Protein AF-A0A9P4KCY0-F1 (afdb_monomer_lite)

Secondary structure (DSSP, 8-state):
----EEEEHHHHHH-TTHHHHS---S-S----EEEE-SSTTS-TTTEEEEEEEEEEEEP-EEEEEEPPTT---STTTSPPEEEEEE---SSS-BEEEEE-TTT--EEEEESEETTEEB-TT-SPPPSS-EEEEEE-TTT--EEEEEEEESSEEEEEE-TTSSEEEEEE-GGGSTT--TTS--EEEEEEEETTTEEEEEEEEEE-SSS---SEEE-TT-PEEEEETTEEEEE-TT--EEEEEE--SEEEEEEEE------HHHHTT--

InterPro domains:
  IPR011042 Six-bladed beta-propeller, TolB-like [G3DSA:2.120.10.30] (111-248)
  IPR013658 SMP-30/Gluconolactonase/LRE-like region [PF08450] (127-231)
  IPR052988 Oryzine biosynthesis lactonohydrolase [PTHR47064] (121-244)

Radius of gyration: 19.73 Å; chains: 1; bounding box: 49×48×51 Å

pLDDT: mean 72.15, std 15.96, range [34.62, 97.56]

Organism: NCBI:txid147567

Sequence (267 aa):
MSSIISVDLLVAATSPLYFSNLVATNVPNPNTISLFPYHPNFTNNILGPSSTARQLHNLANGGTNWFPPGSEQGNGKTPPRLLFYDEGDFNSYSSLLSVDPVTRESEVILSSYYGRNFSSNFRPEPTIPSLVYRFSPFTSELVVVADGFDQSNGLEFSPDLKTLYVTDTRQAQFNNYLTRPSTIYAFDVVGGKSSENRRTLAYVDTGFPDRIHTDVEGNVWAACGDGVHIWGSDGTFLVLIFSNAQLWIVEEIGAVGREICNDFELC

Structure (mmCIF, N/CA/C/O backbone):
data_AF-A0A9P4KCY0-F1
#
_entry.id   AF-A0A9P4KCY0-F1
#
loop_
_atom_site.group_PDB
_atom_site.id
_atom_site.type_symbol
_atom_site.label_atom_id
_atom_site.label_alt_id
_atom_site.label_comp_id
_atom_site.label_asym_id
_atom_site.label_entity_id
_atom_site.label_seq_id
_atom_site.pdbx_PDB_ins_code
_atom_site.Cartn_x
_atom_site.Cartn_y
_atom_site.Cartn_z
_atom_site.occupancy
_atom_site.B_iso_or_equiv
_atom_site.auth_seq_id
_atom_site.auth_comp_id
_atom_site.auth_asym_id
_atom_site.auth_atom_id
_atom_site.pdbx_PDB_model_num
ATOM 1 N N . MET A 1 1 ? 17.498 27.671 -16.492 1.00 34.62 1 MET A N 1
ATOM 2 C CA . MET A 1 1 ? 17.379 26.428 -17.279 1.00 34.62 1 MET A CA 1
ATOM 3 C C . MET A 1 1 ? 17.365 25.284 -16.288 1.00 34.62 1 MET A C 1
ATOM 5 O O . MET A 1 1 ? 18.409 24.993 -15.721 1.00 34.62 1 MET A O 1
ATOM 9 N N . SER A 1 2 ? 16.191 24.734 -15.981 1.00 36.25 2 SER A N 1
ATOM 10 C CA . SER A 1 2 ? 16.086 23.473 -15.244 1.00 36.25 2 SER A CA 1
ATOM 11 C C . SER A 1 2 ? 16.539 22.352 -16.178 1.00 36.25 2 SER A C 1
ATOM 13 O O . SER A 1 2 ? 16.066 22.249 -17.308 1.00 36.25 2 SER A O 1
ATOM 15 N N . SER A 1 3 ? 17.521 21.566 -15.749 1.00 49.25 3 SER A N 1
ATOM 16 C CA . SER A 1 3 ? 17.939 20.355 -16.452 1.00 49.25 3 SER A CA 1
ATOM 17 C C . SER A 1 3 ? 16.941 19.250 -16.122 1.00 49.25 3 SER A C 1
ATOM 19 O O . SER A 1 3 ? 16.919 18.772 -14.989 1.00 49.25 3 SER A O 1
ATOM 21 N N . ILE A 1 4 ? 16.095 18.900 -17.087 1.00 49.59 4 ILE A N 1
ATOM 22 C CA . ILE A 1 4 ? 15.107 17.823 -16.974 1.00 49.59 4 ILE A CA 1
ATOM 23 C C . ILE A 1 4 ? 15.683 16.585 -17.664 1.00 49.59 4 ILE A C 1
ATOM 25 O O . ILE A 1 4 ? 16.178 16.690 -18.788 1.00 49.59 4 ILE A O 1
ATOM 29 N N . ILE A 1 5 ? 15.624 15.428 -16.998 1.00 58.69 5 ILE A N 1
ATOM 30 C CA . ILE A 1 5 ? 15.965 14.128 -17.594 1.00 58.69 5 ILE A CA 1
ATOM 31 C C . ILE A 1 5 ? 14.666 13.359 -17.842 1.00 58.69 5 ILE A C 1
ATOM 33 O O . ILE A 1 5 ? 13.894 13.109 -16.920 1.00 58.69 5 ILE A O 1
ATOM 37 N N . SER A 1 6 ? 14.423 12.989 -19.095 1.00 60.66 6 SER A N 1
ATOM 38 C CA . SER A 1 6 ? 13.308 12.129 -19.493 1.00 60.66 6 SER A CA 1
ATOM 39 C C . SER A 1 6 ? 13.636 10.661 -19.223 1.00 60.66 6 SER A C 1
ATOM 41 O O . SER A 1 6 ? 14.663 10.171 -19.693 1.00 60.66 6 SER A O 1
ATOM 43 N N . VAL A 1 7 ? 12.759 9.963 -18.500 1.00 60.41 7 VAL A N 1
ATOM 44 C CA . VAL A 1 7 ? 12.874 8.536 -18.176 1.00 60.41 7 VAL A CA 1
ATOM 45 C C . VAL A 1 7 ? 11.719 7.781 -18.834 1.00 60.41 7 VAL A C 1
ATOM 47 O O . VAL A 1 7 ? 10.553 7.953 -18.485 1.00 60.41 7 VAL A O 1
ATOM 50 N N . ASP A 1 8 ? 12.068 6.934 -19.795 1.00 65.94 8 ASP A N 1
ATOM 51 C CA . ASP A 1 8 ? 11.186 5.967 -20.441 1.00 65.94 8 ASP A CA 1
ATOM 52 C C . ASP A 1 8 ? 11.106 4.711 -19.568 1.00 65.94 8 ASP A C 1
ATOM 54 O O . ASP A 1 8 ? 12.076 3.956 -19.445 1.00 65.94 8 ASP A O 1
ATOM 58 N N . LEU A 1 9 ? 9.952 4.506 -18.934 1.00 56.81 9 LEU A N 1
ATOM 59 C CA . LEU A 1 9 ? 9.760 3.422 -17.974 1.00 56.81 9 LEU A CA 1
ATOM 60 C C . LEU A 1 9 ? 9.751 2.040 -18.628 1.00 56.81 9 LEU A C 1
ATOM 62 O O . LEU A 1 9 ? 10.196 1.072 -18.010 1.00 56.81 9 LEU A O 1
ATOM 66 N N . LEU A 1 10 ? 9.285 1.931 -19.875 1.00 55.25 10 LEU A N 1
ATOM 67 C CA . LEU A 1 10 ? 9.269 0.661 -20.596 1.00 55.25 10 LEU A CA 1
ATOM 68 C C . LEU A 1 10 ? 10.694 0.208 -20.915 1.00 55.25 10 LEU A C 1
ATOM 70 O O . LEU A 1 10 ? 11.048 -0.956 -20.701 1.00 55.25 10 LEU A O 1
ATOM 74 N N . VAL A 1 11 ? 11.539 1.131 -21.379 1.00 62.53 11 VAL A N 1
ATOM 75 C CA . VAL A 1 11 ? 12.953 0.831 -21.633 1.00 62.53 11 VAL A CA 1
ATOM 76 C C . VAL A 1 11 ? 13.696 0.590 -20.317 1.00 62.53 11 VAL A C 1
ATOM 78 O O . VAL A 1 11 ? 14.501 -0.336 -20.250 1.00 62.53 11 VAL A O 1
ATOM 81 N N . ALA A 1 12 ? 13.399 1.344 -19.254 1.00 55.97 12 ALA A N 1
ATOM 82 C CA . ALA A 1 12 ? 14.012 1.152 -17.938 1.00 55.97 12 ALA A CA 1
ATOM 83 C C . ALA A 1 12 ? 13.830 -0.270 -17.391 1.00 55.97 12 ALA A C 1
ATOM 85 O O . ALA A 1 12 ? 14.799 -0.898 -16.967 1.00 55.97 12 ALA A O 1
ATOM 86 N N . ALA A 1 13 ? 12.610 -0.798 -17.450 1.00 46.44 13 ALA A N 1
ATOM 87 C CA . ALA A 1 13 ? 12.291 -2.125 -16.929 1.00 46.44 13 ALA A CA 1
ATOM 88 C C . ALA A 1 13 ? 12.715 -3.280 -17.858 1.00 46.44 13 ALA A C 1
ATOM 90 O O . ALA A 1 13 ? 12.781 -4.427 -17.421 1.00 46.44 13 ALA A O 1
ATOM 91 N N . THR A 1 14 ? 13.032 -3.011 -19.129 1.00 56.97 14 THR A N 1
ATOM 92 C CA . THR A 1 14 ? 13.465 -4.047 -20.091 1.00 56.97 14 THR A CA 1
ATOM 93 C C . THR A 1 14 ? 14.960 -4.006 -20.418 1.00 56.97 14 THR A C 1
ATOM 95 O O . THR A 1 14 ? 15.497 -4.974 -20.958 1.00 56.97 14 THR A O 1
ATOM 98 N N . SER A 1 15 ? 15.659 -2.922 -20.070 1.00 63.22 15 SER A N 1
ATOM 99 C CA . SER A 1 15 ? 17.091 -2.743 -20.308 1.00 63.22 15 SER A CA 1
ATOM 100 C C . SER A 1 15 ? 17.840 -2.540 -18.985 1.00 63.22 15 SER A C 1
ATOM 102 O O . SER A 1 15 ? 17.852 -1.427 -18.454 1.00 63.22 15 SER A O 1
ATOM 104 N N . PRO A 1 16 ? 18.585 -3.549 -18.491 1.00 53.84 16 PRO A N 1
ATOM 105 C CA . PRO A 1 16 ? 19.304 -3.466 -17.213 1.00 53.84 16 PRO A CA 1
ATOM 106 C C . PRO A 1 16 ? 20.410 -2.395 -17.181 1.00 53.84 16 PRO A C 1
ATOM 108 O O . PRO A 1 16 ? 20.915 -2.062 -16.114 1.00 53.84 16 PRO A O 1
ATOM 111 N N . LEU A 1 17 ? 20.785 -1.834 -18.337 1.00 64.44 17 LEU A N 1
ATOM 112 C CA . LEU A 1 17 ? 21.759 -0.743 -18.460 1.00 64.44 17 LEU A CA 1
ATOM 113 C C . LEU A 1 17 ? 21.112 0.625 -18.731 1.00 64.44 17 LEU A C 1
ATOM 115 O O . LEU A 1 17 ? 21.828 1.603 -18.945 1.00 64.44 17 LEU A O 1
ATOM 119 N N . TYR A 1 18 ? 19.780 0.726 -18.742 1.00 62.75 18 TYR A N 1
ATOM 120 C CA . TYR A 1 18 ? 19.082 1.956 -19.127 1.00 62.75 18 TYR A CA 1
ATOM 121 C C . TYR A 1 18 ? 19.516 3.159 -18.283 1.00 62.75 18 TYR A C 1
ATOM 123 O O . TYR A 1 18 ? 20.005 4.150 -18.824 1.00 62.75 18 TYR A O 1
ATOM 131 N N . PHE A 1 19 ? 19.455 3.031 -16.955 1.00 55.38 19 PHE A N 1
ATOM 132 C CA . PHE A 1 19 ? 19.860 4.101 -16.044 1.00 55.38 19 PHE A CA 1
ATOM 133 C C . PHE A 1 19 ? 21.358 4.424 -16.126 1.00 55.38 19 PHE A C 1
ATOM 135 O O . PHE A 1 19 ? 21.733 5.582 -15.982 1.00 55.38 19 PHE A O 1
ATOM 142 N N . SER A 1 20 ? 22.215 3.439 -16.427 1.00 58.00 20 SER A N 1
ATOM 143 C CA . SER A 1 20 ? 23.657 3.680 -16.618 1.00 58.00 20 SER A CA 1
ATOM 144 C C . SER A 1 20 ? 23.987 4.456 -17.896 1.00 58.00 20 SER A C 1
ATOM 146 O O . SER A 1 20 ? 25.061 5.044 -17.995 1.00 58.00 20 SER A O 1
ATOM 148 N N . ASN A 1 21 ? 23.060 4.477 -18.857 1.00 62.16 21 ASN A N 1
ATOM 149 C CA . ASN A 1 21 ? 23.193 5.199 -20.120 1.00 62.16 21 ASN A CA 1
ATOM 150 C C . ASN A 1 21 ? 22.536 6.586 -20.085 1.00 62.16 21 ASN A C 1
ATOM 152 O O . ASN A 1 21 ? 22.715 7.364 -21.025 1.00 62.16 21 ASN A O 1
ATOM 156 N N . LEU A 1 22 ? 21.789 6.917 -19.023 1.00 58.84 22 LEU A N 1
ATOM 157 C CA . LEU A 1 22 ? 21.321 8.279 -18.808 1.00 58.84 22 LEU A CA 1
ATOM 158 C C . LEU A 1 22 ? 22.544 9.152 -18.536 1.00 58.84 22 LEU A C 1
ATOM 160 O O . LEU A 1 22 ? 23.202 9.046 -17.501 1.00 58.84 22 LEU A O 1
ATOM 164 N N . VAL A 1 23 ? 22.872 10.014 -19.496 1.00 55.22 23 VAL A N 1
ATOM 165 C CA . VAL A 1 23 ? 23.938 10.993 -19.319 1.00 55.22 23 VAL A CA 1
ATOM 166 C C . VAL A 1 23 ? 23.465 11.951 -18.236 1.00 55.22 23 VAL A C 1
ATOM 168 O O . VAL A 1 23 ? 22.564 12.755 -18.476 1.00 55.22 23 VAL A O 1
ATOM 171 N N . ALA A 1 24 ? 24.062 11.864 -17.044 1.00 47.19 24 ALA A N 1
ATOM 172 C CA . ALA A 1 24 ? 23.957 12.912 -16.044 1.00 47.19 24 ALA A CA 1
ATOM 173 C C . ALA A 1 24 ? 24.444 14.196 -16.719 1.00 47.19 24 ALA A C 1
ATOM 175 O O . ALA A 1 24 ? 25.644 14.407 -16.898 1.00 47.19 24 ALA A O 1
ATOM 176 N N . THR A 1 25 ? 23.519 15.020 -17.210 1.00 47.00 25 THR A N 1
ATOM 177 C CA . THR A 1 25 ? 23.874 16.327 -17.757 1.00 47.00 25 THR A CA 1
ATOM 178 C C . THR A 1 25 ? 24.689 17.025 -16.680 1.00 47.00 25 THR A C 1
ATOM 180 O O . THR A 1 25 ? 24.234 17.029 -15.541 1.00 47.00 25 THR A O 1
ATOM 183 N N . ASN A 1 26 ? 25.879 17.537 -17.021 1.00 40.66 26 ASN A N 1
ATOM 184 C CA . ASN A 1 26 ? 26.852 18.191 -16.132 1.00 40.66 26 ASN A CA 1
ATOM 185 C C . ASN A 1 26 ? 26.234 19.323 -15.282 1.00 40.66 26 ASN A C 1
ATOM 187 O O . ASN A 1 26 ? 26.474 20.505 -15.525 1.00 40.66 26 ASN A O 1
ATOM 191 N N . VAL A 1 27 ? 25.423 18.975 -14.291 1.00 41.38 27 VAL A N 1
ATOM 192 C CA . VAL A 1 27 ? 24.705 19.888 -13.413 1.00 41.38 27 VAL A CA 1
ATOM 193 C C . VAL A 1 27 ? 24.720 19.252 -12.025 1.00 41.38 27 VAL A C 1
ATOM 195 O O . VAL A 1 27 ? 24.332 18.092 -11.897 1.00 41.38 27 VAL A O 1
ATOM 198 N N . PRO A 1 28 ? 25.144 19.972 -10.973 1.00 42.84 28 PRO A N 1
ATOM 199 C CA . PRO A 1 28 ? 25.340 19.406 -9.635 1.00 42.84 28 PRO A CA 1
ATOM 200 C C . PRO A 1 28 ? 24.078 18.885 -8.921 1.00 42.84 28 PRO A C 1
ATOM 202 O O . PRO A 1 28 ? 24.167 18.571 -7.741 1.00 42.84 28 PRO A O 1
ATOM 205 N N . ASN A 1 29 ? 22.906 18.859 -9.569 1.00 49.34 29 ASN A N 1
ATOM 206 C CA . ASN A 1 29 ? 21.659 18.346 -8.995 1.00 49.34 29 ASN A CA 1
ATOM 207 C C . ASN A 1 29 ? 20.536 18.315 -10.056 1.00 49.34 29 ASN A C 1
ATOM 209 O O . ASN A 1 29 ? 19.868 19.338 -10.258 1.00 49.34 29 ASN A O 1
ATOM 213 N N . PRO A 1 30 ? 20.295 17.202 -10.775 1.00 50.56 30 PRO A N 1
ATOM 214 C CA . PRO A 1 30 ? 19.095 17.070 -11.591 1.00 50.56 30 PRO A CA 1
ATOM 215 C C . PRO A 1 30 ? 17.902 16.785 -10.666 1.00 50.56 30 PRO A C 1
ATOM 217 O O . PRO A 1 30 ? 17.465 15.653 -10.506 1.00 50.56 30 PRO A O 1
ATOM 220 N N . ASN A 1 31 ? 17.363 17.833 -10.042 1.00 52.75 31 ASN A N 1
ATOM 221 C CA . ASN A 1 31 ? 16.213 17.739 -9.137 1.00 52.75 31 ASN A CA 1
ATOM 222 C C . ASN A 1 31 ? 14.885 17.542 -9.894 1.00 52.75 31 ASN A C 1
ATOM 224 O O . ASN A 1 31 ? 13.850 17.942 -9.371 1.00 52.75 31 ASN A O 1
ATOM 228 N N . THR A 1 32 ? 14.876 17.084 -11.151 1.00 51.56 32 THR A N 1
ATOM 229 C CA . THR A 1 32 ? 13.651 17.019 -11.969 1.00 51.56 32 THR A CA 1
ATOM 230 C C . THR A 1 32 ? 13.713 15.895 -13.014 1.00 51.56 32 THR A C 1
ATOM 232 O O . THR A 1 32 ? 14.514 15.970 -13.947 1.00 51.56 32 THR A O 1
ATOM 235 N N . ILE A 1 33 ? 12.864 14.870 -12.877 1.00 56.47 33 ILE A N 1
ATOM 236 C CA . ILE A 1 33 ? 12.727 13.731 -13.811 1.00 56.47 33 ILE A CA 1
ATOM 237 C C . ILE A 1 33 ? 11.348 13.768 -14.476 1.00 56.47 33 ILE A C 1
ATOM 239 O O . ILE A 1 33 ? 10.371 13.942 -13.764 1.00 56.47 33 ILE A O 1
ATOM 243 N N . SER A 1 34 ? 11.239 13.555 -15.790 1.00 57.69 34 SER A N 1
ATOM 244 C CA . SER A 1 34 ? 9.944 13.322 -16.458 1.00 57.69 34 SER A CA 1
ATOM 245 C C . SER A 1 34 ? 9.673 11.831 -16.639 1.00 57.69 34 SER A C 1
ATOM 247 O O . SER A 1 34 ? 10.562 11.105 -17.080 1.00 57.69 34 SER A O 1
ATOM 249 N N . LEU A 1 35 ? 8.455 11.390 -16.319 1.00 58.97 35 LEU A N 1
ATOM 250 C CA . LEU A 1 35 ? 8.052 9.979 -16.309 1.00 58.97 35 LEU A CA 1
ATOM 251 C C . LEU A 1 35 ? 7.110 9.679 -17.484 1.00 58.97 35 LEU A C 1
ATOM 253 O O . LEU A 1 35 ? 6.128 10.393 -17.673 1.00 58.97 35 LEU A O 1
ATOM 257 N N . PHE A 1 36 ? 7.385 8.617 -18.245 1.00 59.94 36 PHE A N 1
ATOM 258 C CA . PHE A 1 36 ? 6.516 8.138 -19.333 1.00 59.94 36 PHE A CA 1
ATOM 259 C C . PHE A 1 36 ? 5.842 6.814 -18.978 1.00 59.94 36 PHE A C 1
ATOM 261 O O . PHE A 1 36 ? 6.507 5.972 -18.393 1.00 59.94 36 PHE A O 1
ATOM 268 N N . PRO A 1 37 ? 4.578 6.575 -19.364 1.00 59.97 37 PRO A N 1
ATOM 269 C CA . PRO A 1 37 ? 3.845 5.369 -18.983 1.00 59.97 37 PRO A CA 1
ATOM 270 C C . PRO A 1 37 ? 4.519 4.072 -19.449 1.00 59.97 37 PRO A C 1
ATOM 272 O O . PRO A 1 37 ? 5.102 4.023 -20.531 1.00 59.97 37 PRO A O 1
ATOM 275 N N . TYR A 1 38 ? 4.395 3.002 -18.655 1.00 58.78 38 TYR A N 1
ATOM 276 C CA . TYR A 1 38 ? 4.944 1.686 -19.006 1.00 58.78 38 TYR A CA 1
ATOM 277 C C . TYR A 1 38 ? 4.054 0.938 -20.019 1.00 58.78 38 TYR A C 1
ATOM 279 O O . TYR A 1 38 ? 4.563 0.154 -20.819 1.00 58.78 38 TYR A O 1
ATOM 287 N N . HIS A 1 39 ? 2.742 1.215 -20.049 1.00 61.09 39 HIS A N 1
ATOM 288 C CA . HIS A 1 39 ? 1.799 0.586 -20.979 1.00 61.09 39 HIS A CA 1
ATOM 289 C C . HIS A 1 39 ? 0.996 1.613 -21.816 1.00 61.09 39 HIS A C 1
ATOM 291 O O . HIS A 1 39 ? 0.477 2.568 -21.245 1.00 61.09 39 HIS A O 1
ATOM 297 N N . PRO A 1 40 ? 0.790 1.422 -23.140 1.00 61.72 40 PRO A N 1
ATOM 298 C CA . PRO A 1 40 ? 0.068 2.380 -23.999 1.00 61.72 40 PRO A CA 1
ATOM 299 C C . PRO A 1 40 ? -1.413 2.589 -23.651 1.00 61.72 40 PRO A C 1
ATOM 301 O O . PRO A 1 40 ? -1.981 3.622 -23.986 1.00 61.72 40 PRO A O 1
ATOM 304 N N . ASN A 1 41 ? -2.046 1.601 -23.007 1.00 58.50 41 ASN A N 1
ATOM 305 C CA . ASN A 1 41 ? -3.427 1.727 -22.514 1.00 58.50 41 ASN A CA 1
ATOM 306 C C . ASN A 1 41 ? -3.514 2.500 -21.191 1.00 58.50 41 ASN A C 1
ATOM 308 O O . ASN A 1 41 ? -4.620 2.727 -20.705 1.00 58.50 41 ASN A O 1
ATOM 312 N N . PHE A 1 42 ? -2.379 2.869 -20.591 1.00 60.06 42 PHE A N 1
ATOM 313 C CA . PHE A 1 42 ? -2.373 3.777 -19.457 1.00 60.06 42 PHE A CA 1
ATOM 314 C C . PHE A 1 42 ? -2.886 5.134 -19.930 1.00 60.06 42 PHE A C 1
ATOM 316 O O . PHE A 1 42 ? -2.334 5.736 -20.853 1.00 60.06 42 PHE A O 1
ATOM 323 N N . THR A 1 43 ? -3.995 5.581 -19.352 1.00 57.12 43 THR A N 1
ATOM 324 C CA . THR A 1 43 ? -4.656 6.820 -19.746 1.00 57.12 43 THR A CA 1
ATOM 325 C C . THR A 1 43 ? -3.714 8.004 -19.501 1.00 57.12 43 THR A C 1
ATOM 327 O O . THR A 1 43 ? -3.065 8.101 -18.461 1.00 57.12 43 THR A O 1
ATOM 330 N N . ASN A 1 44 ? -3.680 8.970 -20.429 1.00 55.81 44 ASN A N 1
ATOM 331 C CA . ASN A 1 44 ? -2.938 10.239 -20.271 1.00 55.81 44 ASN A CA 1
ATOM 332 C C . ASN A 1 44 ? -3.418 11.089 -19.071 1.00 55.81 44 ASN A C 1
ATOM 334 O O . ASN A 1 44 ? -2.955 12.211 -18.882 1.00 55.81 44 ASN A O 1
ATOM 338 N N . ASN A 1 45 ? -4.394 10.591 -18.311 1.00 56.94 45 ASN A N 1
ATOM 339 C CA . ASN A 1 45 ? -5.002 11.276 -17.188 1.00 56.94 45 ASN A CA 1
ATOM 340 C C . ASN A 1 45 ? -4.256 11.021 -15.877 1.00 56.94 45 ASN A C 1
ATOM 342 O O . ASN A 1 45 ? -4.418 11.833 -14.980 1.00 56.94 45 ASN A O 1
ATOM 346 N N . ILE A 1 46 ? -3.462 9.948 -15.750 1.00 56.94 46 ILE A N 1
ATOM 347 C CA . ILE A 1 46 ? -2.819 9.596 -14.473 1.00 56.94 46 ILE A CA 1
ATOM 348 C C . ILE A 1 46 ? -1.424 10.206 -14.331 1.00 56.94 46 ILE A C 1
ATOM 350 O O . ILE A 1 46 ? -1.094 10.760 -13.288 1.00 56.94 46 ILE A O 1
ATOM 354 N N . LEU A 1 47 ? -0.597 10.142 -15.371 1.00 57.53 47 LEU A N 1
ATOM 355 C CA . LEU A 1 47 ? 0.625 10.939 -15.471 1.00 57.53 47 LEU A CA 1
ATOM 356 C C . LEU A 1 47 ? 0.430 11.882 -16.650 1.00 57.53 47 LEU A C 1
ATOM 358 O O . LEU A 1 47 ? 0.323 11.432 -17.794 1.00 57.53 47 LEU A O 1
ATOM 362 N N . GLY A 1 48 ? 0.313 13.180 -16.370 1.00 58.28 48 GLY A N 1
ATOM 363 C CA . GLY A 1 48 ? 0.207 14.184 -17.416 1.00 58.28 48 GLY A CA 1
ATOM 364 C C . GLY A 1 48 ? 1.429 14.150 -18.347 1.00 58.28 48 GLY A C 1
ATOM 365 O O . GLY A 1 48 ? 2.530 13.785 -17.933 1.00 58.28 48 GLY A O 1
ATOM 366 N N . PRO A 1 49 ? 1.299 14.598 -19.608 1.00 55.97 49 PRO A N 1
ATOM 367 C CA . PRO A 1 49 ? 2.418 14.645 -20.558 1.00 55.97 49 PRO A CA 1
ATOM 368 C C . PRO A 1 49 ? 3.567 15.579 -20.127 1.00 55.97 49 PRO A C 1
ATOM 370 O O . PRO A 1 49 ? 4.578 15.672 -20.819 1.00 55.97 49 PRO A O 1
ATOM 373 N N . SER A 1 50 ? 3.411 16.306 -19.018 1.00 57.66 50 SER A N 1
ATOM 374 C CA . SER A 1 50 ? 4.415 17.184 -18.412 1.00 57.66 50 SER A CA 1
ATOM 375 C C . SER A 1 50 ? 4.753 16.803 -16.963 1.00 57.66 50 SER A C 1
ATOM 377 O O . SER A 1 50 ? 5.452 17.563 -16.294 1.00 57.66 50 SER A O 1
ATOM 379 N N . SER A 1 51 ? 4.362 15.601 -16.503 1.00 58.75 51 SER A N 1
ATOM 380 C CA . SER A 1 51 ? 4.703 15.114 -15.164 1.00 58.75 51 SER A CA 1
ATOM 381 C C . SER A 1 51 ? 6.202 15.200 -14.915 1.00 58.75 51 SER A C 1
ATOM 383 O O . SER A 1 51 ? 7.025 14.731 -15.711 1.00 58.75 51 SER A O 1
ATOM 385 N N . THR A 1 52 ? 6.551 15.798 -13.780 1.00 56.84 52 THR A N 1
ATOM 386 C CA . THR A 1 52 ? 7.931 15.914 -13.320 1.00 56.84 52 THR A CA 1
ATOM 387 C C . THR A 1 52 ? 8.046 15.499 -11.863 1.00 56.84 52 THR A C 1
ATOM 389 O O . THR A 1 52 ? 7.143 15.733 -11.071 1.00 56.84 52 THR A O 1
ATOM 392 N N . ALA A 1 53 ? 9.159 14.883 -11.490 1.00 57.59 53 ALA A N 1
ATOM 393 C CA . ALA A 1 53 ? 9.466 14.476 -10.131 1.00 57.59 53 ALA A CA 1
ATOM 394 C C . ALA A 1 53 ? 10.648 15.283 -9.606 1.00 57.59 53 ALA A C 1
ATOM 396 O O . ALA A 1 53 ? 11.689 15.283 -10.258 1.00 57.59 53 ALA A O 1
ATOM 397 N N . ARG A 1 54 ? 10.539 15.911 -8.427 1.00 54.84 54 ARG A N 1
ATOM 398 C CA . ARG A 1 54 ? 11.660 16.581 -7.745 1.00 54.84 54 ARG A CA 1
ATOM 399 C C . ARG A 1 54 ? 12.030 15.984 -6.402 1.00 54.84 54 ARG A C 1
ATOM 401 O O . ARG A 1 54 ? 11.164 15.608 -5.626 1.00 54.84 54 ARG A O 1
ATOM 408 N N . GLN A 1 55 ? 13.320 15.990 -6.102 1.00 52.88 55 GLN A N 1
ATOM 409 C CA . GLN A 1 55 ? 13.848 15.369 -4.900 1.00 52.88 55 GLN A CA 1
ATOM 410 C C . GLN A 1 55 ? 13.565 16.192 -3.623 1.00 52.88 55 GLN A C 1
ATOM 412 O O . GLN A 1 55 ? 13.778 17.406 -3.571 1.00 52.88 55 GLN A O 1
ATOM 417 N N . LEU A 1 56 ? 13.161 15.492 -2.570 1.00 53.19 56 LEU A N 1
ATOM 418 C CA . LEU A 1 56 ? 13.202 15.833 -1.155 1.00 53.19 56 LEU A CA 1
ATOM 419 C C . LEU A 1 56 ? 14.082 14.778 -0.433 1.00 53.19 56 LEU A C 1
ATOM 421 O O . LEU A 1 56 ? 14.418 13.741 -0.998 1.00 53.19 56 LEU A O 1
ATOM 425 N N . HIS A 1 57 ? 14.542 15.063 0.787 1.00 50.41 57 HIS A N 1
ATOM 426 C CA . HIS A 1 57 ? 15.560 14.260 1.494 1.00 50.41 57 HIS A CA 1
ATOM 427 C C . HIS A 1 57 ? 15.215 12.751 1.634 1.00 50.41 57 HIS A C 1
ATOM 429 O O . HIS A 1 57 ? 14.073 12.343 1.437 1.00 50.41 57 HIS A O 1
ATOM 435 N N . ASN A 1 58 ? 16.229 11.925 1.938 1.00 45.50 58 ASN A N 1
ATOM 436 C CA . ASN A 1 58 ? 16.132 10.456 2.026 1.00 45.50 58 ASN A CA 1
ATOM 437 C C . ASN A 1 58 ? 15.033 9.986 2.996 1.00 45.50 58 ASN A C 1
ATOM 439 O O . ASN A 1 58 ? 14.803 10.620 4.025 1.00 45.50 58 ASN A O 1
ATOM 443 N N . LEU A 1 59 ? 14.347 8.902 2.618 1.00 50.47 59 LEU A N 1
ATOM 444 C CA . LEU A 1 59 ? 13.015 8.569 3.119 1.00 50.47 59 LEU A CA 1
ATOM 445 C C . LEU A 1 59 ? 12.922 7.822 4.453 1.00 50.47 59 LEU A C 1
ATOM 447 O O . LEU A 1 59 ? 13.806 7.096 4.894 1.00 50.47 59 LEU A O 1
ATOM 451 N N . ALA A 1 60 ? 11.699 8.014 4.935 1.00 48.38 60 ALA A N 1
ATOM 452 C CA . ALA A 1 60 ? 10.864 7.468 5.981 1.00 48.38 60 ALA A CA 1
ATOM 453 C C . ALA A 1 60 ? 9.668 6.745 5.298 1.00 48.38 60 ALA A C 1
ATOM 455 O O . ALA A 1 60 ? 9.272 7.163 4.208 1.00 48.38 60 ALA A O 1
ATOM 456 N N . ASN A 1 61 ? 9.055 5.708 5.881 1.00 56.16 61 ASN A N 1
ATOM 457 C CA . ASN A 1 61 ? 7.985 4.935 5.226 1.00 56.16 61 ASN A CA 1
ATOM 458 C C . ASN A 1 61 ? 6.581 5.553 5.410 1.00 56.16 61 ASN A C 1
ATOM 460 O O . ASN A 1 61 ? 6.047 5.630 6.516 1.00 56.16 61 ASN A O 1
ATOM 464 N N . GLY A 1 62 ? 5.938 5.913 4.291 1.00 59.47 62 GLY A N 1
ATOM 465 C CA . GLY A 1 62 ? 4.544 6.373 4.226 1.00 59.47 62 GLY A CA 1
ATOM 466 C C . GLY A 1 62 ? 4.326 7.829 4.653 1.00 59.47 62 GLY A C 1
ATOM 467 O O . GLY A 1 62 ? 4.918 8.303 5.618 1.00 59.47 62 GLY A O 1
ATOM 468 N N . GLY A 1 63 ? 3.434 8.539 3.954 1.00 64.75 63 GLY A N 1
ATOM 469 C CA . GLY A 1 63 ? 3.065 9.912 4.293 1.00 64.75 63 GLY A CA 1
ATOM 470 C C . GLY A 1 63 ? 1.662 10.307 3.834 1.00 64.75 63 GLY A C 1
ATOM 471 O O . GLY A 1 63 ? 1.083 9.670 2.959 1.00 64.75 63 GLY A O 1
ATOM 472 N N . THR A 1 64 ? 1.108 11.345 4.453 1.00 66.12 64 THR A N 1
ATOM 473 C CA . THR A 1 64 ? -0.208 11.924 4.152 1.00 66.12 64 THR A CA 1
ATOM 474 C C . THR A 1 64 ? -0.141 13.447 4.209 1.00 66.12 64 THR A C 1
ATOM 476 O O . THR A 1 64 ? 0.743 14.014 4.852 1.00 66.12 64 THR A O 1
ATOM 479 N N . ASN A 1 65 ? -1.100 14.127 3.583 1.00 72.56 65 ASN A N 1
ATOM 480 C CA . ASN A 1 65 ? -1.303 15.553 3.824 1.00 72.56 65 ASN A CA 1
ATOM 481 C C . ASN A 1 65 ? -1.725 15.782 5.282 1.00 72.56 65 ASN A C 1
ATOM 483 O O . ASN A 1 65 ? -2.521 15.022 5.838 1.00 72.56 65 ASN A O 1
ATOM 487 N N . TRP A 1 66 ? -1.195 16.836 5.894 1.00 72.88 66 TRP A N 1
ATOM 488 C CA . TRP A 1 66 ? -1.476 17.218 7.271 1.00 72.88 66 TRP A CA 1
ATOM 489 C C . TRP A 1 66 ? -1.610 18.725 7.408 1.00 72.88 66 TRP A C 1
ATOM 491 O O . TRP A 1 66 ? -0.755 19.502 6.979 1.00 72.88 66 TRP A O 1
ATOM 501 N N . PHE A 1 67 ? -2.687 19.123 8.070 1.00 79.38 67 PHE A N 1
ATOM 502 C CA . PHE A 1 67 ? -2.915 20.490 8.496 1.00 79.38 67 PHE A CA 1
ATOM 503 C C . PHE A 1 67 ? -2.603 20.574 9.992 1.00 79.38 67 PHE A C 1
ATOM 505 O O . PHE A 1 67 ? -3.257 19.880 10.777 1.00 79.38 67 PHE A O 1
ATOM 512 N N . PRO A 1 68 ? -1.619 21.393 10.412 1.00 76.75 68 PRO A N 1
ATOM 513 C CA . PRO A 1 68 ? -1.319 21.572 11.826 1.00 76.75 68 PRO A CA 1
ATOM 514 C C . PRO A 1 68 ? -2.583 21.936 12.623 1.00 76.75 68 PRO A C 1
ATOM 516 O O . PRO A 1 68 ? -3.381 22.750 12.142 1.00 76.75 68 PRO A O 1
ATOM 519 N N . PRO A 1 69 ? -2.798 21.372 13.827 1.00 77.25 69 PRO A N 1
ATOM 520 C CA . PRO A 1 69 ? -3.933 21.738 14.665 1.00 77.25 69 PRO A CA 1
ATOM 521 C C . PRO A 1 69 ? -4.025 23.257 14.862 1.00 77.25 69 PRO A C 1
ATOM 523 O O . PRO A 1 69 ? -3.040 23.905 15.206 1.00 77.25 69 PRO A O 1
ATOM 526 N N . GLY A 1 70 ? -5.212 23.824 14.633 1.00 76.56 70 GLY A N 1
ATOM 527 C CA . GLY A 1 70 ? -5.444 25.271 14.716 1.00 76.56 70 GLY A CA 1
ATOM 528 C C . GLY A 1 70 ? -5.100 26.065 13.450 1.00 76.56 70 GLY A C 1
ATOM 529 O O . GLY A 1 70 ? -5.248 27.284 13.455 1.00 76.56 70 GLY A O 1
ATOM 530 N N . SER A 1 71 ? -4.670 25.409 12.367 1.00 76.75 71 SER A N 1
ATOM 531 C CA . SER A 1 71 ? -4.495 26.066 11.067 1.00 76.75 71 SER A CA 1
ATOM 532 C C . SER A 1 71 ? -5.826 26.520 10.464 1.00 76.75 71 SER A C 1
ATOM 534 O O . SER A 1 71 ? -6.847 25.836 10.558 1.00 76.75 71 SER A O 1
ATOM 536 N N . GLU A 1 72 ? -5.813 27.683 9.807 1.00 76.00 72 GLU A N 1
ATOM 537 C CA . GLU A 1 72 ? -6.959 28.128 9.018 1.00 76.00 72 GLU A CA 1
ATOM 538 C C . GLU A 1 72 ? -7.036 27.304 7.729 1.00 76.00 72 GLU A C 1
ATOM 540 O O . GLU A 1 72 ? -6.168 27.420 6.857 1.00 76.00 72 GLU A O 1
ATOM 545 N N . GLN A 1 73 ? -8.080 26.483 7.614 1.00 61.75 73 GLN A N 1
ATOM 546 C CA . GLN A 1 73 ? -8.373 25.692 6.422 1.00 61.75 73 GLN A CA 1
ATOM 547 C C . GLN A 1 73 ? -9.215 26.499 5.417 1.00 61.75 73 GLN A C 1
ATOM 549 O O . GLN A 1 73 ? -10.031 27.343 5.795 1.00 61.75 73 GLN A O 1
ATOM 554 N N . GLY A 1 74 ? -8.994 26.262 4.122 1.00 57.75 74 GLY A N 1
ATOM 555 C CA . GLY A 1 74 ? -9.651 26.969 3.018 1.00 57.75 74 GLY A CA 1
ATOM 556 C C . GLY A 1 74 ? -8.664 27.453 1.952 1.00 57.75 74 GLY A C 1
ATOM 557 O O . GLY A 1 74 ? -7.456 27.501 2.186 1.00 57.75 74 GLY A O 1
ATOM 558 N N . ASN A 1 75 ? -9.185 27.807 0.771 1.00 53.03 75 ASN A N 1
ATOM 559 C CA . ASN A 1 75 ? -8.391 28.135 -0.421 1.00 53.03 75 ASN A CA 1
ATOM 560 C C . ASN A 1 75 ? -7.266 29.150 -0.136 1.00 53.03 75 ASN A C 1
ATOM 562 O O . ASN A 1 75 ? -7.512 30.349 -0.007 1.00 53.03 75 ASN A O 1
ATOM 566 N N . GLY A 1 76 ? -6.027 28.652 -0.079 1.00 60.22 76 GLY A N 1
ATOM 567 C CA . GLY A 1 76 ? -4.799 29.450 -0.044 1.00 60.22 76 GLY A CA 1
ATOM 568 C C . GLY A 1 76 ? -4.387 30.029 1.313 1.00 60.22 76 GLY A C 1
ATOM 569 O O . GLY A 1 76 ? -3.462 30.835 1.339 1.00 60.22 76 GLY A O 1
ATOM 570 N N . LYS A 1 77 ? -5.038 29.659 2.426 1.00 71.12 77 LYS A N 1
ATOM 571 C CA . LYS A 1 77 ? -4.717 30.224 3.752 1.00 71.12 77 LYS A CA 1
ATOM 572 C C . LYS A 1 77 ? -3.525 29.547 4.428 1.00 71.12 77 LYS A C 1
ATOM 574 O O . LYS A 1 77 ? -2.529 30.208 4.705 1.00 71.12 77 LYS A O 1
ATOM 579 N N . THR A 1 78 ? -3.615 28.237 4.649 1.00 69.25 78 THR A N 1
ATOM 580 C CA . THR A 1 78 ? -2.510 27.424 5.175 1.00 69.25 78 THR A CA 1
ATOM 581 C C . THR A 1 78 ? -2.193 26.313 4.180 1.00 69.25 78 THR A C 1
ATOM 583 O O . THR A 1 78 ? -3.054 25.461 3.952 1.00 69.25 78 THR A O 1
ATOM 586 N N . PRO A 1 79 ? -0.999 26.293 3.564 1.00 69.69 79 PRO A N 1
ATOM 587 C CA . PRO A 1 79 ? -0.586 25.164 2.740 1.00 69.69 79 PRO A CA 1
ATOM 588 C C . PRO A 1 79 ? -0.525 23.873 3.578 1.00 69.69 79 PRO A C 1
ATOM 590 O O . PRO A 1 79 ? -0.018 23.917 4.704 1.00 69.69 79 PRO A O 1
ATOM 593 N N . PRO A 1 80 ? -1.021 22.729 3.069 1.00 73.44 80 PRO A N 1
ATOM 594 C CA . PRO A 1 80 ? -0.844 21.450 3.744 1.00 73.44 80 PRO A CA 1
ATOM 595 C C . PRO A 1 80 ? 0.644 21.102 3.838 1.00 73.44 80 PRO A C 1
ATOM 597 O O . PRO A 1 80 ? 1.414 21.318 2.899 1.00 73.44 80 PRO A O 1
ATOM 600 N N . ARG A 1 81 ? 1.038 20.532 4.974 1.00 81.31 81 ARG A N 1
ATOM 601 C CA . ARG A 1 81 ? 2.350 19.907 5.161 1.00 81.31 81 ARG A CA 1
ATOM 602 C C . ARG A 1 81 ? 2.249 18.421 4.821 1.00 81.31 81 ARG A C 1
ATOM 604 O O . ARG A 1 81 ? 1.158 17.855 4.799 1.00 81.31 81 ARG A O 1
ATOM 611 N N . LEU A 1 82 ? 3.385 17.781 4.582 1.00 77.38 82 LEU A N 1
ATOM 612 C CA . LEU A 1 82 ? 3.480 16.331 4.444 1.00 77.38 82 LEU A CA 1
ATOM 613 C C . LEU A 1 82 ? 3.830 15.731 5.802 1.00 77.38 82 LEU A C 1
ATOM 615 O O . LEU A 1 82 ? 4.868 16.057 6.367 1.00 77.38 82 LEU A O 1
ATOM 619 N N . LEU A 1 83 ? 2.983 14.859 6.329 1.00 78.19 83 LEU A N 1
ATOM 620 C CA . LEU A 1 83 ? 3.239 14.115 7.556 1.00 78.19 83 LEU A CA 1
ATOM 621 C C . LEU A 1 83 ? 3.664 12.698 7.196 1.00 78.19 83 LEU A C 1
ATOM 623 O O . LEU A 1 83 ? 2.916 12.012 6.506 1.00 78.19 83 LEU A O 1
ATOM 627 N N . PHE A 1 84 ? 4.822 12.247 7.662 1.00 74.81 84 PHE A N 1
ATOM 628 C CA . PHE A 1 84 ? 5.342 10.912 7.372 1.00 74.81 84 PHE A CA 1
ATOM 629 C C . PHE A 1 84 ? 6.009 10.269 8.580 1.00 74.81 84 PHE A C 1
ATOM 631 O O . PHE A 1 84 ? 6.405 10.949 9.524 1.00 74.81 84 PHE A O 1
ATOM 638 N N . TYR A 1 85 ? 6.109 8.945 8.556 1.00 71.81 85 TYR A N 1
ATOM 639 C CA . TYR A 1 85 ? 6.718 8.171 9.630 1.00 71.81 85 TYR A CA 1
ATOM 640 C C . TYR A 1 85 ? 8.161 7.809 9.277 1.00 71.81 85 TYR A C 1
ATOM 642 O O . TYR A 1 85 ? 8.408 6.922 8.463 1.00 71.81 85 TYR A O 1
ATOM 650 N N . ASP A 1 86 ? 9.115 8.511 9.882 1.00 73.56 86 ASP A N 1
ATOM 651 C CA . ASP A 1 86 ? 10.527 8.137 9.890 1.00 73.56 86 ASP A CA 1
ATOM 652 C C . ASP A 1 86 ? 10.695 6.857 10.680 1.00 73.56 86 ASP A C 1
ATOM 654 O O . ASP A 1 86 ? 10.424 6.841 11.872 1.00 73.56 86 ASP A O 1
ATOM 658 N N . GLU A 1 87 ? 11.114 5.783 10.015 1.00 67.88 87 GLU A N 1
ATOM 659 C CA . GLU A 1 87 ? 11.314 4.479 10.643 1.00 67.88 87 GLU A CA 1
ATOM 660 C C . GLU A 1 87 ? 12.566 4.447 11.537 1.00 67.88 87 GLU A C 1
ATOM 662 O O . GLU A 1 87 ? 12.731 3.527 12.342 1.00 67.88 87 GLU A O 1
ATOM 667 N N . GLY A 1 88 ? 13.403 5.486 11.480 1.00 66.06 88 GLY A N 1
ATOM 668 C CA . GLY A 1 88 ? 14.643 5.549 12.234 1.00 66.06 88 GLY A CA 1
ATOM 669 C C . GLY A 1 88 ? 15.655 4.490 11.788 1.00 66.06 88 GLY A C 1
ATOM 670 O O . GLY A 1 88 ? 15.537 3.864 10.736 1.00 66.06 88 GLY A O 1
ATOM 671 N N . ASP A 1 89 ? 16.685 4.290 12.602 1.00 63.94 89 ASP A N 1
ATOM 672 C CA . ASP A 1 89 ? 17.729 3.289 12.410 1.00 63.94 89 ASP A CA 1
ATOM 673 C C . ASP A 1 89 ? 18.266 2.782 13.765 1.00 63.94 89 ASP A C 1
ATOM 675 O O . ASP A 1 89 ? 17.677 2.992 14.828 1.00 63.94 89 ASP A O 1
ATOM 679 N N . PHE A 1 90 ? 19.404 2.083 13.757 1.00 59.41 90 PHE A N 1
ATOM 680 C CA . PHE A 1 90 ? 20.031 1.591 14.991 1.00 59.41 90 PHE A CA 1
ATOM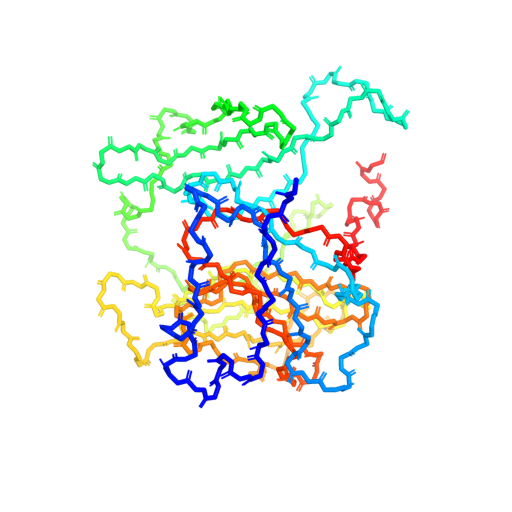 681 C C . PHE A 1 90 ? 20.539 2.700 15.931 1.00 59.41 90 PHE A C 1
ATOM 683 O O . PHE A 1 90 ? 20.831 2.417 17.094 1.00 59.41 90 PHE A O 1
ATOM 690 N N . ASN A 1 91 ? 20.660 3.938 15.450 1.00 67.94 91 ASN A N 1
ATOM 691 C CA . ASN A 1 91 ? 21.168 5.094 16.190 1.00 67.94 91 ASN A CA 1
ATOM 692 C C . ASN A 1 91 ? 20.091 6.169 16.436 1.00 67.94 91 ASN A C 1
ATOM 694 O O . ASN A 1 91 ? 20.273 7.021 17.307 1.00 67.94 91 ASN A O 1
ATOM 698 N N . SER A 1 92 ? 18.986 6.125 15.695 1.00 68.94 92 SER A N 1
ATOM 699 C CA . SER A 1 92 ? 17.947 7.151 15.625 1.00 68.94 92 SER A CA 1
ATOM 700 C C . SER A 1 92 ? 16.585 6.490 15.781 1.00 68.94 92 SER A C 1
ATOM 702 O O . SER A 1 92 ? 16.226 5.599 15.023 1.00 68.94 92 SER A O 1
ATOM 704 N N . TYR A 1 93 ? 15.803 6.901 16.776 1.00 73.25 93 TYR A N 1
ATOM 705 C CA . TYR A 1 93 ? 14.473 6.324 16.961 1.00 73.25 93 TYR A CA 1
ATOM 706 C C . TYR A 1 93 ? 13.509 6.782 15.876 1.00 73.25 93 TYR A C 1
ATOM 708 O O . TYR A 1 93 ? 13.568 7.926 15.428 1.00 73.25 93 TYR A O 1
ATOM 716 N N . SER A 1 94 ? 12.579 5.898 15.529 1.00 74.88 94 SER A N 1
ATOM 717 C CA . SER A 1 94 ? 11.523 6.237 14.588 1.00 74.88 94 SER A CA 1
ATOM 718 C C . SER A 1 94 ? 10.630 7.355 15.142 1.00 74.88 94 SER A C 1
ATOM 720 O O . SER A 1 94 ? 10.409 7.467 16.357 1.00 74.88 94 SER A O 1
ATOM 722 N N . SER A 1 95 ? 10.151 8.222 14.256 1.00 77.69 95 SER A N 1
ATOM 723 C CA . SER A 1 95 ? 9.393 9.414 14.608 1.00 77.69 95 SER A CA 1
ATOM 724 C C . SER A 1 95 ? 8.387 9.802 13.528 1.00 77.69 95 SER A C 1
ATOM 726 O O . SER A 1 95 ? 8.569 9.558 12.345 1.00 77.69 95 SER A O 1
ATOM 728 N N . LEU A 1 96 ? 7.289 10.427 13.929 1.00 81.50 96 LEU A N 1
ATOM 729 C CA . LEU A 1 96 ? 6.347 11.070 13.031 1.00 81.50 96 LEU A CA 1
ATOM 730 C C . LEU A 1 96 ? 6.851 12.487 12.746 1.00 81.50 96 LEU A C 1
ATOM 732 O O . LEU A 1 96 ? 6.960 13.295 13.671 1.00 81.50 96 LEU A O 1
ATOM 736 N N . LEU A 1 97 ? 7.150 12.780 11.486 1.00 82.94 97 LEU A N 1
ATOM 737 C CA . LEU A 1 97 ? 7.719 14.038 11.016 1.00 82.94 97 LEU A CA 1
ATOM 738 C C . LEU A 1 97 ? 6.715 14.806 10.158 1.00 82.94 97 LEU A C 1
ATOM 740 O O . LEU A 1 97 ? 5.999 14.219 9.353 1.00 82.94 97 LEU A O 1
ATOM 744 N N . SER A 1 98 ? 6.698 16.129 10.296 1.00 84.50 98 SER A N 1
ATOM 745 C CA . SER A 1 98 ? 5.955 17.047 9.436 1.00 84.50 98 SER A CA 1
ATOM 746 C C . SER A 1 98 ? 6.904 17.894 8.602 1.00 84.50 98 SER A C 1
ATOM 748 O O . SER A 1 98 ? 7.710 18.650 9.145 1.00 84.50 98 SER A O 1
ATOM 750 N N . VAL A 1 99 ? 6.776 17.829 7.282 1.00 80.62 99 VAL A N 1
ATOM 751 C CA . VAL A 1 99 ? 7.605 18.562 6.326 1.00 80.62 99 VAL A CA 1
ATOM 752 C C . VAL A 1 99 ? 6.794 19.582 5.561 1.00 80.62 99 VAL A C 1
ATOM 754 O O . VAL A 1 99 ? 5.737 19.285 5.011 1.00 80.62 99 VAL A O 1
ATOM 757 N N . ASP A 1 100 ? 7.330 20.791 5.493 1.00 78.81 100 ASP A N 1
ATOM 758 C CA . ASP A 1 100 ? 6.868 21.807 4.563 1.00 78.81 100 ASP A CA 1
ATOM 759 C C . ASP A 1 100 ? 7.463 21.517 3.171 1.00 78.81 100 ASP A C 1
ATOM 761 O O . ASP A 1 100 ? 8.682 21.609 2.990 1.00 78.81 100 ASP A O 1
ATOM 765 N N . PRO A 1 101 ? 6.647 21.147 2.168 1.00 69.19 101 PRO A N 1
ATOM 766 C CA . PRO A 1 101 ? 7.153 20.803 0.841 1.00 69.19 101 PRO A CA 1
ATOM 767 C C . PRO A 1 101 ? 7.695 22.015 0.062 1.00 69.19 101 PRO A C 1
ATOM 769 O O . PRO A 1 101 ? 8.388 21.829 -0.943 1.00 69.19 101 PRO A O 1
ATOM 772 N N . VAL A 1 102 ? 7.389 23.243 0.499 1.00 72.69 102 VAL A N 1
ATOM 773 C CA . VAL A 1 102 ? 7.844 24.495 -0.116 1.00 72.69 102 VAL A CA 1
ATOM 774 C C . VAL A 1 102 ? 9.185 24.916 0.478 1.00 72.69 102 VAL A C 1
ATOM 776 O O . VAL A 1 102 ? 10.147 25.127 -0.265 1.00 72.69 102 VAL A O 1
ATOM 779 N N . THR A 1 103 ? 9.272 25.020 1.806 1.00 77.12 103 THR A N 1
ATOM 780 C CA . THR A 1 103 ? 10.490 25.492 2.493 1.00 77.12 103 THR A CA 1
ATOM 781 C C . THR A 1 103 ? 11.509 24.383 2.733 1.00 77.12 103 THR A C 1
ATOM 783 O O . THR A 1 103 ? 12.699 24.672 2.861 1.00 77.12 103 THR A O 1
ATOM 786 N N . ARG A 1 104 ? 11.068 23.116 2.712 1.00 70.12 104 ARG A N 1
ATOM 787 C CA . ARG A 1 104 ? 11.845 21.900 3.024 1.00 70.12 104 ARG A CA 1
ATOM 788 C C . ARG A 1 104 ? 12.211 21.753 4.502 1.00 70.12 104 ARG A C 1
ATOM 790 O O . ARG A 1 104 ? 13.077 20.947 4.832 1.00 70.12 104 ARG A O 1
ATOM 797 N N . GLU A 1 105 ? 11.565 22.506 5.386 1.00 79.94 105 GLU A N 1
ATOM 798 C CA . GLU A 1 105 ? 11.760 22.380 6.832 1.00 79.94 105 GLU A CA 1
ATOM 799 C C . GLU A 1 105 ? 10.950 21.210 7.406 1.00 79.94 105 GLU A C 1
ATOM 801 O O . GLU A 1 105 ? 9.783 21.020 7.055 1.00 79.94 105 GLU A O 1
ATOM 806 N N . SER A 1 106 ? 11.557 20.451 8.323 1.00 81.06 106 SER A N 1
ATOM 807 C CA . SER A 1 106 ? 10.959 19.291 8.995 1.00 81.06 106 SER A CA 1
ATOM 808 C C . SER A 1 106 ? 10.825 19.502 10.505 1.00 81.06 106 SER A C 1
ATOM 810 O O . SER A 1 106 ? 11.750 20.009 11.139 1.00 81.06 106 SER A O 1
ATOM 812 N N . GLU A 1 107 ? 9.730 19.030 11.095 1.00 86.12 107 GLU A N 1
ATOM 813 C CA . GLU A 1 107 ? 9.470 19.054 12.539 1.00 86.12 107 GLU A CA 1
ATOM 814 C C . GLU A 1 107 ? 9.098 17.657 13.051 1.00 86.12 107 GLU A C 1
ATOM 816 O O . GLU A 1 107 ? 8.312 16.956 12.416 1.00 86.12 107 GLU A O 1
ATOM 821 N N . VAL A 1 108 ? 9.621 17.259 14.216 1.00 86.50 108 VAL A N 1
ATOM 822 C CA . VAL A 1 108 ? 9.209 16.023 14.900 1.00 86.50 108 VAL A CA 1
ATOM 823 C C . VAL A 1 108 ? 7.893 16.259 15.636 1.00 86.50 108 VAL A C 1
ATOM 825 O O . VAL A 1 108 ? 7.856 16.970 16.635 1.00 86.50 108 VAL A O 1
ATOM 828 N N . ILE A 1 109 ? 6.828 15.609 15.175 1.00 85.75 109 ILE A N 1
ATOM 829 C CA . ILE A 1 109 ? 5.498 15.654 15.791 1.00 85.75 109 ILE A CA 1
ATOM 830 C C . ILE A 1 109 ? 5.396 14.658 16.946 1.00 85.75 109 ILE A C 1
ATOM 832 O O . ILE A 1 109 ? 4.832 14.968 17.995 1.00 85.75 109 ILE A O 1
ATOM 836 N N . LEU A 1 110 ? 5.928 13.447 16.764 1.00 82.25 110 LEU A N 1
ATOM 837 C CA . LEU A 1 110 ? 5.837 12.393 17.770 1.00 82.25 110 LEU A CA 1
ATOM 838 C C . LEU A 1 110 ? 7.003 11.408 17.652 1.00 82.25 110 LEU A C 1
ATOM 840 O O . LEU A 1 110 ? 7.131 10.736 16.643 1.00 82.25 110 LEU A O 1
ATOM 844 N N . SER A 1 111 ? 7.815 11.252 18.695 1.00 79.06 111 SER A N 1
ATOM 845 C CA . SER A 1 111 ? 8.928 10.280 18.728 1.00 79.06 111 SER A CA 1
ATOM 846 C C . SER A 1 111 ? 8.785 9.208 19.815 1.00 79.06 111 SER A C 1
ATOM 848 O O . SER A 1 111 ? 9.606 8.300 19.920 1.00 79.06 111 SER A O 1
ATOM 850 N N . SER A 1 112 ? 7.728 9.276 20.632 1.00 72.75 112 SER A N 1
ATOM 851 C CA . SER A 1 112 ? 7.428 8.257 21.640 1.00 72.75 112 SER A CA 1
ATOM 852 C C . SER A 1 112 ? 5.932 8.167 21.944 1.00 72.75 112 SER A C 1
ATOM 854 O O . SER A 1 112 ? 5.203 9.149 21.823 1.00 72.75 112 SER A O 1
ATOM 856 N N . TYR A 1 113 ? 5.473 6.994 22.379 1.00 60.66 113 TYR A N 1
ATOM 857 C CA . TYR A 1 113 ? 4.123 6.772 22.897 1.00 60.66 113 TYR A CA 1
ATOM 858 C C . TYR A 1 113 ? 4.208 6.253 24.333 1.00 60.66 113 TYR A C 1
ATOM 860 O O . TYR A 1 113 ? 4.738 5.169 24.580 1.00 60.66 113 TYR A O 1
ATOM 868 N N . TYR A 1 114 ? 3.734 7.054 25.294 1.00 66.88 114 TYR A N 1
ATOM 869 C CA . TYR A 1 114 ? 3.870 6.790 26.737 1.00 66.88 114 TYR A CA 1
ATOM 870 C C . TYR A 1 114 ? 5.314 6.477 27.178 1.00 66.88 114 TYR A C 1
ATOM 872 O O . TYR A 1 114 ? 5.558 5.548 27.948 1.00 66.88 114 TYR A O 1
ATOM 880 N N . GLY A 1 115 ? 6.286 7.234 26.658 1.00 61.56 115 GLY A N 1
ATOM 881 C CA . GLY A 1 115 ? 7.707 7.060 26.980 1.00 61.56 115 GLY A CA 1
ATOM 882 C C . GLY A 1 115 ? 8.361 5.833 26.339 1.00 61.56 115 GLY A C 1
ATOM 883 O O . GLY A 1 115 ? 9.497 5.507 26.676 1.00 61.56 115 GLY A O 1
ATOM 884 N N . ARG A 1 116 ? 7.668 5.140 25.426 1.00 58.88 116 ARG A N 1
ATOM 885 C CA . ARG A 1 116 ? 8.240 4.066 24.608 1.00 58.88 116 ARG A CA 1
ATOM 886 C C . ARG A 1 116 ? 8.542 4.591 23.219 1.00 58.88 116 ARG A C 1
ATOM 888 O O . ARG A 1 116 ? 7.676 5.204 22.598 1.00 58.88 116 ARG A O 1
ATOM 895 N N . ASN A 1 117 ? 9.741 4.309 22.732 1.00 61.06 117 ASN A N 1
ATOM 896 C CA . ASN A 1 117 ? 10.105 4.640 21.364 1.00 61.06 117 ASN A CA 1
ATOM 897 C C . ASN A 1 117 ? 9.275 3.801 20.396 1.00 61.06 117 ASN A C 1
ATOM 899 O O . ASN A 1 117 ? 8.975 2.627 20.648 1.00 61.06 117 ASN A O 1
ATOM 903 N N . PHE A 1 118 ? 8.906 4.421 19.287 1.00 59.47 118 PHE A N 1
ATOM 904 C CA . PHE A 1 118 ? 8.500 3.676 18.118 1.00 59.47 118 PHE A CA 1
ATOM 905 C C . PHE A 1 118 ? 9.780 3.027 17.581 1.00 59.47 118 PHE A C 1
ATOM 907 O O . PHE A 1 118 ? 10.782 3.705 17.350 1.00 59.47 118 PHE A O 1
ATOM 914 N N . SER A 1 119 ? 9.818 1.709 17.483 1.00 56.62 119 SER A N 1
ATOM 915 C CA . SER A 1 119 ? 10.904 1.027 16.794 1.00 56.62 119 SER A CA 1
ATOM 916 C C . SER A 1 119 ? 10.431 -0.352 16.360 1.00 56.62 119 SER A C 1
ATOM 918 O O . SER A 1 119 ? 9.924 -1.147 17.165 1.00 56.62 119 SER A O 1
ATOM 920 N N . SER A 1 120 ? 10.550 -0.621 15.062 1.00 55.75 120 SER A N 1
ATOM 921 C CA . SER A 1 120 ? 10.386 -1.960 14.515 1.00 55.75 120 SER A CA 1
ATOM 922 C C . SER A 1 120 ? 11.475 -2.854 15.137 1.00 55.75 120 SER A C 1
ATOM 924 O O . SER A 1 120 ? 12.618 -2.436 15.296 1.00 55.75 120 SER A O 1
ATOM 926 N N . ASN A 1 121 ? 11.117 -4.079 15.548 1.00 53.78 121 ASN A N 1
ATOM 927 C CA . ASN A 1 121 ? 12.026 -5.145 16.036 1.00 53.78 121 ASN A CA 1
ATOM 928 C C . ASN A 1 121 ? 12.434 -5.194 17.527 1.00 53.78 121 ASN A C 1
ATOM 930 O O . ASN A 1 121 ? 13.252 -6.032 17.893 1.00 53.78 121 ASN A O 1
ATOM 934 N N . PHE A 1 122 ? 11.841 -4.397 18.421 1.00 57.28 122 PHE A N 1
ATOM 935 C CA . PHE A 1 122 ? 12.146 -4.467 19.871 1.00 57.28 122 PHE A CA 1
ATOM 936 C C . PHE A 1 122 ? 11.038 -5.123 20.706 1.00 57.28 122 PHE A C 1
ATOM 938 O O . PHE A 1 122 ? 11.055 -5.081 21.939 1.00 57.28 122 PHE A O 1
ATOM 945 N N . ARG A 1 123 ? 10.043 -5.711 20.038 1.00 61.19 123 ARG A N 1
ATOM 946 C CA . ARG A 1 123 ? 8.924 -6.412 20.674 1.00 61.19 123 ARG A CA 1
ATOM 947 C C . ARG A 1 123 ? 9.144 -7.925 20.582 1.00 61.19 123 ARG A C 1
ATOM 949 O O . ARG A 1 123 ? 9.736 -8.371 19.603 1.00 61.19 123 ARG A O 1
ATOM 956 N N . PRO A 1 124 ? 8.676 -8.712 21.569 1.00 64.69 124 PRO A N 1
ATOM 957 C CA . PRO A 1 124 ? 8.643 -10.165 21.445 1.00 64.69 124 PRO A CA 1
ATOM 958 C C . PRO A 1 124 ? 7.931 -10.591 20.161 1.00 64.69 124 PRO A C 1
ATOM 960 O O . PRO A 1 124 ? 7.003 -9.906 19.722 1.00 64.69 124 PRO A O 1
ATOM 963 N N . GLU A 1 125 ? 8.350 -11.724 19.598 1.00 69.75 125 GLU A N 1
ATOM 964 C CA . GLU A 1 125 ? 7.701 -12.310 18.424 1.00 69.75 125 GLU A CA 1
ATOM 965 C C . GLU A 1 125 ? 6.181 -12.424 18.637 1.00 69.75 125 GLU A C 1
ATOM 967 O O . GLU A 1 125 ? 5.745 -12.809 19.733 1.00 69.75 125 GLU A O 1
ATOM 972 N N . PRO A 1 126 ? 5.362 -12.094 17.621 1.00 71.31 126 PRO A N 1
ATOM 973 C CA . PRO A 1 126 ? 3.920 -12.261 17.704 1.00 71.31 126 PRO A CA 1
ATOM 974 C C . PRO A 1 126 ? 3.551 -13.697 18.092 1.00 71.31 126 PRO A C 1
ATOM 976 O O . PRO A 1 126 ? 4.023 -14.665 17.501 1.00 71.31 126 PRO A O 1
ATOM 979 N N . THR A 1 127 ? 2.677 -13.843 19.087 1.00 83.06 127 THR A N 1
ATOM 980 C CA . THR A 1 127 ? 2.157 -15.149 19.531 1.00 83.06 127 THR A CA 1
ATOM 981 C C . THR A 1 127 ? 0.835 -15.522 18.864 1.00 83.06 127 THR A C 1
ATOM 983 O O . THR A 1 127 ? 0.283 -16.589 19.132 1.00 83.06 127 THR A O 1
ATOM 986 N N . ILE A 1 128 ? 0.321 -14.645 18.001 1.00 83.75 128 ILE A N 1
ATOM 987 C CA . ILE A 1 128 ? -0.895 -14.833 17.213 1.00 83.75 128 ILE A CA 1
ATOM 988 C C . ILE A 1 128 ? -0.581 -14.612 15.725 1.00 83.75 128 ILE A C 1
ATOM 990 O O . ILE A 1 128 ? 0.373 -13.890 15.421 1.00 83.75 128 ILE A O 1
ATOM 994 N N . PRO A 1 129 ? -1.355 -15.211 14.801 1.00 87.06 129 PRO A N 1
ATOM 995 C CA . PRO A 1 129 ? -1.156 -15.020 13.365 1.00 87.06 129 PRO A CA 1
ATOM 996 C C . PRO A 1 129 ? -1.307 -13.556 12.925 1.00 87.06 129 PRO A C 1
ATOM 998 O O . PRO A 1 129 ? -1.988 -12.770 13.587 1.00 87.06 129 PRO A O 1
ATOM 1001 N N . SER A 1 130 ? -0.732 -13.207 11.770 1.00 89.25 130 SER A N 1
ATOM 1002 C CA . SER A 1 130 ? -1.033 -11.947 11.081 1.00 89.25 130 SER A CA 1
ATOM 1003 C C . SER A 1 130 ? -2.450 -11.993 10.509 1.00 89.25 130 SER A C 1
ATOM 1005 O O . SER A 1 130 ? -2.769 -12.829 9.663 1.00 89.25 130 SER A O 1
ATOM 1007 N N . LEU A 1 131 ? -3.306 -11.103 11.006 1.00 90.06 131 LEU A N 1
ATOM 1008 C CA . LEU A 1 131 ? -4.738 -11.062 10.722 1.00 90.06 131 LEU A CA 1
ATOM 1009 C C . LEU A 1 131 ? -5.156 -9.638 10.354 1.00 90.06 131 LEU A C 1
ATOM 1011 O O . LEU A 1 131 ? -4.637 -8.668 10.909 1.00 90.06 131 LEU A O 1
ATOM 1015 N N . VAL A 1 132 ? -6.141 -9.523 9.464 1.00 90.81 132 VAL A N 1
ATOM 1016 C CA . VAL A 1 132 ? -6.789 -8.248 9.140 1.00 90.81 132 VAL A CA 1
ATOM 1017 C C . VAL A 1 132 ? -8.076 -8.146 9.938 1.00 90.81 132 VAL A C 1
ATOM 1019 O O . VAL A 1 132 ? -8.913 -9.053 9.916 1.00 90.81 132 VAL A O 1
ATOM 1022 N N . TYR A 1 133 ? -8.244 -7.023 10.628 1.00 89.25 133 TYR A N 1
ATOM 1023 C CA . TYR A 1 133 ? -9.386 -6.777 11.495 1.00 89.25 133 TYR A CA 1
ATOM 1024 C C . TYR A 1 133 ? -10.247 -5.635 10.970 1.00 89.25 133 TYR A C 1
ATOM 1026 O O . TYR A 1 133 ? -9.737 -4.607 10.529 1.00 89.25 133 TYR A O 1
ATOM 1034 N N . ARG A 1 134 ? -11.564 -5.782 11.115 1.00 87.25 134 ARG A N 1
ATOM 1035 C CA . ARG A 1 134 ? -12.531 -4.690 10.999 1.00 87.25 134 ARG A CA 1
ATOM 1036 C C . ARG A 1 134 ? -13.015 -4.325 12.392 1.00 87.25 134 ARG A C 1
ATOM 1038 O O . ARG A 1 134 ? -13.528 -5.178 13.116 1.00 87.25 134 ARG A O 1
ATOM 1045 N N . PHE A 1 135 ? -12.896 -3.048 12.728 1.00 84.81 135 PHE A N 1
ATOM 1046 C CA . PHE A 1 135 ? -13.460 -2.470 13.939 1.00 84.81 135 PHE A CA 1
ATOM 1047 C C . PHE A 1 135 ? -14.651 -1.574 13.589 1.00 84.81 135 PHE A C 1
ATOM 1049 O O . PHE A 1 135 ? -14.548 -0.710 12.720 1.00 84.81 135 PHE A O 1
ATOM 1056 N N . SER A 1 136 ? -15.787 -1.770 14.258 1.00 81.56 136 SER A N 1
ATOM 1057 C CA . SER A 1 136 ? -16.955 -0.897 14.144 1.00 81.56 136 SER A CA 1
ATOM 1058 C C . SER A 1 136 ? -17.002 0.066 15.333 1.00 81.56 136 SER A C 1
ATOM 1060 O O . SER A 1 136 ? -17.305 -0.376 16.440 1.00 81.56 136 SER A O 1
ATOM 1062 N N . PRO A 1 137 ? -16.798 1.381 15.140 1.00 77.25 137 PRO A N 1
ATOM 1063 C CA . PRO A 1 137 ? -16.831 2.336 16.250 1.00 77.25 137 PRO A CA 1
ATOM 1064 C C . PRO A 1 137 ? -18.233 2.497 16.860 1.00 77.25 137 PRO A C 1
ATOM 1066 O O . PRO A 1 137 ? -18.357 2.845 18.028 1.00 77.25 137 PRO A O 1
ATOM 1069 N N . PHE A 1 138 ? -19.295 2.204 16.100 1.00 80.69 138 PHE A N 1
ATOM 1070 C CA . PHE A 1 138 ? -20.682 2.314 16.568 1.00 80.69 138 PHE A CA 1
ATOM 1071 C C . PHE A 1 138 ? -21.100 1.181 17.508 1.00 80.69 138 PHE A C 1
ATOM 1073 O O . PHE A 1 138 ? -21.930 1.379 18.391 1.00 80.69 138 PHE A O 1
ATOM 1080 N N . THR A 1 139 ? -20.558 -0.019 17.294 1.00 86.25 139 THR A N 1
ATOM 1081 C CA . THR A 1 139 ? -20.939 -1.226 18.048 1.00 86.25 139 THR A CA 1
ATOM 1082 C C . THR A 1 139 ? -19.815 -1.752 18.934 1.00 86.25 139 THR A C 1
ATOM 1084 O O . THR A 1 139 ? -20.044 -2.650 19.739 1.00 86.25 139 THR A O 1
ATOM 1087 N N . SER A 1 140 ? -18.603 -1.210 18.787 1.00 86.88 140 SER A N 1
ATOM 1088 C CA . SER A 1 140 ? -17.357 -1.745 19.343 1.00 86.88 140 SER A CA 1
ATOM 1089 C C . SER A 1 140 ? -17.050 -3.188 18.910 1.00 86.88 140 SER A C 1
ATOM 1091 O O . SER A 1 140 ? -16.237 -3.865 19.537 1.00 86.88 140 SER A O 1
ATOM 1093 N N . GLU A 1 141 ? -17.687 -3.671 17.839 1.00 87.88 141 GLU A N 1
ATOM 1094 C CA . GLU A 1 141 ? -17.426 -4.985 17.253 1.00 87.88 141 GLU A CA 1
ATOM 1095 C C . GLU A 1 141 ? -16.028 -5.004 16.618 1.00 87.88 141 GLU A C 1
ATOM 1097 O O . GLU A 1 141 ? -15.713 -4.159 15.779 1.00 87.88 141 GLU A O 1
ATOM 1102 N N . LEU A 1 142 ? -15.210 -5.989 16.994 1.00 87.00 142 LEU A N 1
ATOM 1103 C CA . LEU A 1 142 ? -13.914 -6.279 16.385 1.00 87.00 142 LEU A CA 1
ATOM 1104 C C . LEU A 1 142 ? -13.951 -7.695 15.812 1.00 87.00 142 LEU A C 1
ATOM 1106 O O . LEU A 1 142 ? -14.105 -8.663 16.557 1.00 87.00 142 LEU A O 1
ATOM 1110 N N . VAL A 1 143 ? -13.802 -7.814 14.497 1.00 88.81 143 VAL A N 1
ATOM 1111 C CA . VAL A 1 143 ? -13.871 -9.098 13.789 1.00 88.81 143 VAL A CA 1
ATOM 1112 C C . VAL A 1 143 ? -12.674 -9.273 12.871 1.00 88.81 143 VAL A C 1
ATOM 1114 O O . VAL A 1 143 ? -12.200 -8.314 12.267 1.00 88.81 143 VAL A O 1
ATOM 1117 N N . VAL A 1 144 ? -12.192 -10.509 12.765 1.00 90.12 144 VAL A N 1
ATOM 1118 C CA . VAL A 1 144 ? -11.220 -10.900 11.739 1.00 90.12 144 VAL A CA 1
ATOM 1119 C C . VAL A 1 144 ? -11.956 -10.982 10.406 1.00 90.12 144 VAL A C 1
ATOM 1121 O O . VAL A 1 144 ? -13.008 -11.615 10.328 1.00 90.12 144 VAL A O 1
ATOM 1124 N N . VAL A 1 145 ? -11.417 -10.335 9.375 1.00 91.19 145 VAL A N 1
ATOM 1125 C CA . VA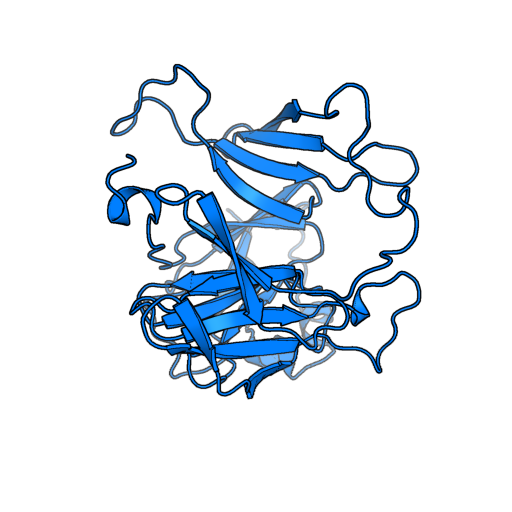L A 1 145 ? -12.040 -10.264 8.041 1.00 91.19 145 VAL A CA 1
ATOM 1126 C C . VAL A 1 145 ? -11.189 -10.867 6.933 1.00 91.19 145 VAL A C 1
ATOM 1128 O O . VAL A 1 145 ?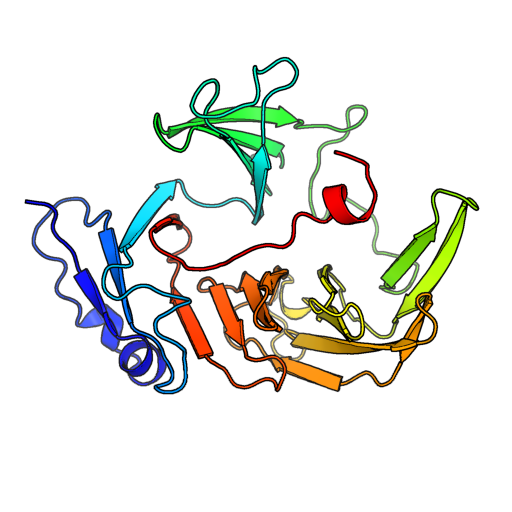 -11.720 -11.099 5.852 1.00 91.19 145 VAL A O 1
ATOM 1131 N N . ALA A 1 146 ? -9.903 -11.107 7.189 1.00 91.81 146 ALA A N 1
ATOM 1132 C CA . ALA A 1 146 ? -9.010 -11.869 6.324 1.00 91.81 146 ALA A CA 1
ATOM 1133 C C . ALA A 1 146 ? -7.836 -12.434 7.142 1.00 91.81 146 ALA A C 1
ATOM 1135 O O . ALA A 1 146 ? -7.408 -11.833 8.134 1.00 91.81 146 ALA A O 1
ATOM 1136 N N . ASP A 1 147 ? -7.311 -13.578 6.711 1.00 91.69 147 ASP A N 1
ATOM 1137 C CA . ASP A 1 147 ? -6.210 -14.301 7.346 1.00 91.69 147 ASP A CA 1
ATOM 1138 C C . ASP A 1 147 ? -5.257 -14.944 6.313 1.00 91.69 147 ASP A C 1
ATOM 1140 O O . ASP A 1 147 ? -5.351 -14.717 5.101 1.00 91.69 147 ASP A O 1
ATOM 1144 N N . GLY A 1 148 ? -4.289 -15.725 6.806 1.00 91.12 148 GLY A N 1
ATOM 1145 C CA . GLY A 1 148 ? -3.334 -16.456 5.969 1.00 91.12 148 GLY A CA 1
ATOM 1146 C C . GLY A 1 148 ? -2.211 -15.589 5.393 1.00 91.12 148 GLY A C 1
ATOM 1147 O O . GLY A 1 148 ? -1.710 -15.889 4.307 1.00 91.12 148 GLY A O 1
ATOM 1148 N N . PHE A 1 149 ? -1.849 -14.510 6.082 1.00 92.31 149 PHE A N 1
ATOM 1149 C CA . PHE A 1 149 ? -0.703 -13.670 5.741 1.00 92.31 149 PHE A CA 1
ATOM 1150 C C . PHE A 1 149 ? 0.529 -14.105 6.531 1.00 92.31 149 PHE A C 1
ATOM 1152 O O . PHE A 1 149 ? 0.413 -14.459 7.708 1.00 92.31 149 PHE A O 1
ATOM 1159 N N . ASP A 1 150 ? 1.705 -14.016 5.913 1.00 90.12 150 ASP A N 1
ATOM 1160 C CA . ASP A 1 150 ? 2.966 -14.158 6.643 1.00 90.12 150 ASP A CA 1
ATOM 1161 C C . ASP A 1 150 ? 3.307 -12.850 7.383 1.00 90.12 150 ASP A C 1
ATOM 1163 O O . ASP A 1 150 ? 3.813 -12.886 8.508 1.00 90.12 150 ASP A O 1
ATOM 1167 N N . GLN A 1 151 ? 3.049 -11.696 6.754 1.00 87.94 151 GLN A N 1
ATOM 1168 C CA . GLN A 1 151 ? 3.182 -10.369 7.355 1.00 87.94 151 GLN A CA 1
ATOM 1169 C C . GLN A 1 151 ? 2.295 -9.351 6.620 1.00 87.94 151 GLN A C 1
ATOM 1171 O O . GLN A 1 151 ? 2.738 -8.684 5.689 1.00 87.94 151 GLN A O 1
ATOM 1176 N N . SER A 1 152 ? 1.036 -9.215 7.046 1.00 90.69 152 SER A N 1
ATOM 1177 C CA . SER A 1 152 ? 0.123 -8.200 6.498 1.00 90.69 152 SER A CA 1
ATOM 1178 C C . SER A 1 152 ? 0.599 -6.780 6.823 1.00 90.69 152 SER A C 1
ATOM 1180 O O . SER A 1 152 ? 0.989 -6.537 7.970 1.00 90.69 152 SER A O 1
ATOM 1182 N N . ASN A 1 153 ? 0.503 -5.844 5.873 1.00 88.81 153 ASN A N 1
ATOM 1183 C CA . ASN A 1 153 ? 0.927 -4.456 6.087 1.00 88.81 153 ASN A CA 1
ATOM 1184 C C . ASN A 1 153 ? -0.110 -3.421 5.598 1.00 88.81 153 ASN A C 1
ATOM 1186 O O . ASN A 1 153 ? -0.958 -2.984 6.379 1.00 88.81 153 ASN A O 1
ATOM 1190 N N . GLY A 1 154 ? -0.078 -3.048 4.319 1.00 88.75 154 GLY A N 1
ATOM 1191 C CA . GLY A 1 154 ? -1.000 -2.097 3.702 1.00 88.75 154 GLY A CA 1
ATOM 1192 C C . GLY A 1 154 ? -2.376 -2.698 3.421 1.00 88.75 154 GLY A C 1
ATOM 1193 O O . GLY A 1 154 ? -2.496 -3.879 3.093 1.00 88.75 154 GLY A O 1
ATOM 1194 N N . LEU A 1 155 ? -3.419 -1.871 3.522 1.00 92.06 155 LEU A N 1
ATOM 1195 C CA . LEU A 1 155 ? -4.794 -2.221 3.172 1.00 92.06 155 LEU A CA 1
ATOM 1196 C C . LEU A 1 155 ? -5.492 -1.039 2.504 1.00 92.06 155 LEU A C 1
ATOM 1198 O O . LEU A 1 155 ? -5.252 0.102 2.891 1.00 92.06 155 LEU A O 1
ATOM 1202 N N . GLU A 1 156 ? -6.358 -1.317 1.536 1.00 91.31 156 GLU A N 1
ATOM 1203 C CA . GLU A 1 156 ? -7.123 -0.295 0.816 1.00 91.31 156 GLU A CA 1
ATOM 1204 C C . GLU A 1 156 ? -8.354 -0.916 0.146 1.00 91.31 156 GLU A C 1
ATOM 1206 O O . GLU A 1 156 ? -8.316 -2.076 -0.266 1.00 91.31 156 GLU A O 1
ATOM 1211 N N . PHE A 1 157 ? -9.443 -0.160 0.011 1.00 91.50 157 PHE A N 1
ATOM 1212 C CA . PHE A 1 157 ? -10.625 -0.627 -0.719 1.00 91.50 157 PHE A CA 1
ATOM 1213 C C . PHE A 1 157 ? -10.605 -0.174 -2.183 1.00 91.50 157 PHE A C 1
ATOM 1215 O O . PHE A 1 157 ? -10.051 0.868 -2.525 1.00 91.50 157 PHE A O 1
ATOM 1222 N N . SER A 1 158 ? -11.281 -0.923 -3.057 1.00 92.12 158 SER A N 1
ATOM 1223 C CA . SER A 1 158 ? -11.666 -0.403 -4.369 1.00 92.12 158 SER A CA 1
ATOM 1224 C C . SER A 1 158 ? -12.613 0.798 -4.220 1.00 92.12 158 SER A C 1
ATOM 1226 O O . SER A 1 158 ? -13.312 0.912 -3.205 1.00 92.12 158 SER A O 1
ATOM 1228 N N . PRO A 1 159 ? -12.722 1.679 -5.233 1.00 86.88 159 PRO A N 1
ATOM 1229 C CA . PRO A 1 159 ? -13.561 2.878 -5.142 1.00 86.88 159 PRO A CA 1
ATOM 1230 C C . PRO A 1 159 ? -15.034 2.556 -4.887 1.00 86.88 159 PRO A C 1
ATOM 1232 O O . PRO A 1 159 ? -15.729 3.283 -4.183 1.00 86.88 159 PRO A O 1
ATOM 1235 N N . ASP A 1 160 ? -15.499 1.422 -5.413 1.00 89.38 160 ASP A N 1
ATOM 1236 C CA . ASP A 1 160 ? -16.858 0.920 -5.227 1.00 89.38 160 ASP A CA 1
ATOM 1237 C C . ASP A 1 160 ? -17.050 0.082 -3.948 1.00 89.38 160 ASP A C 1
ATOM 1239 O O . ASP A 1 160 ? -18.134 -0.465 -3.738 1.00 89.38 160 ASP A O 1
ATOM 1243 N N . LEU A 1 161 ? -16.015 -0.019 -3.103 1.00 89.94 161 LEU A N 1
ATOM 1244 C CA . LEU A 1 161 ? -15.970 -0.760 -1.836 1.00 89.94 161 LEU A CA 1
ATOM 1245 C C . LEU A 1 161 ? -16.230 -2.267 -1.948 1.00 89.94 161 LEU A C 1
ATOM 1247 O O . LEU A 1 161 ? -16.477 -2.924 -0.935 1.00 89.94 161 LEU A O 1
ATOM 1251 N N . LYS A 1 162 ? -16.185 -2.832 -3.157 1.00 92.44 162 LYS A N 1
ATOM 1252 C CA . LYS A 1 162 ? -16.448 -4.261 -3.372 1.00 92.44 162 LYS A CA 1
ATOM 1253 C C . LYS A 1 162 ? -15.209 -5.134 -3.274 1.00 92.44 162 LYS A C 1
ATOM 1255 O O . LYS A 1 162 ? -15.355 -6.345 -3.152 1.00 92.44 162 LYS A O 1
ATOM 1260 N N . THR A 1 163 ? -14.018 -4.549 -3.325 1.00 93.94 163 THR A N 1
ATOM 1261 C CA . THR A 1 163 ? -12.753 -5.274 -3.204 1.00 93.94 163 THR A CA 1
ATOM 1262 C C . THR A 1 163 ? -11.931 -4.682 -2.070 1.00 93.94 163 THR A C 1
ATOM 1264 O O . THR A 1 163 ? -11.803 -3.465 -1.975 1.00 93.94 163 THR A O 1
ATOM 1267 N N . LEU A 1 164 ? -11.374 -5.535 -1.215 1.00 94.94 164 LEU A N 1
ATOM 1268 C CA . LEU A 1 164 ? -10.340 -5.179 -0.249 1.00 94.94 164 LEU A CA 1
ATOM 1269 C C . LEU A 1 164 ? -8.998 -5.672 -0.787 1.00 94.94 164 LEU A C 1
ATOM 1271 O O . LEU A 1 164 ? -8.841 -6.860 -1.073 1.00 94.94 164 LEU A O 1
ATOM 1275 N N . TYR A 1 165 ? -8.033 -4.773 -0.893 1.00 96.06 165 TYR A N 1
ATOM 1276 C CA . TYR A 1 165 ? -6.646 -5.089 -1.188 1.00 96.06 165 TYR A CA 1
ATOM 1277 C C . TYR A 1 165 ? -5.846 -5.141 0.112 1.00 96.06 165 TYR A C 1
ATOM 1279 O O . TYR A 1 165 ? -6.043 -4.304 0.993 1.00 96.06 165 TYR A O 1
ATOM 1287 N N . VAL A 1 166 ? -4.952 -6.121 0.238 1.00 95.69 166 VAL A N 1
ATOM 1288 C CA . VAL A 1 166 ? -4.064 -6.280 1.398 1.00 95.69 166 VAL A CA 1
ATOM 1289 C C . VAL A 1 166 ? -2.684 -6.720 0.929 1.00 95.69 166 VAL A C 1
ATOM 1291 O O . VAL A 1 166 ? -2.573 -7.655 0.132 1.00 95.69 166 VAL A O 1
ATOM 1294 N N . THR A 1 167 ? -1.631 -6.087 1.438 1.00 95.25 167 THR A N 1
ATOM 1295 C CA . THR A 1 167 ? -0.250 -6.466 1.127 1.00 95.25 167 THR A CA 1
ATOM 1296 C C . THR A 1 167 ? 0.314 -7.466 2.129 1.00 95.25 167 THR A C 1
ATOM 1298 O O . THR A 1 167 ? 0.015 -7.403 3.322 1.00 95.25 167 THR A O 1
ATOM 1301 N N . ASP A 1 168 ? 1.136 -8.393 1.639 1.00 93.38 168 ASP A N 1
ATOM 1302 C CA . ASP A 1 168 ? 1.945 -9.315 2.436 1.00 93.38 168 ASP A CA 1
ATOM 1303 C C . ASP A 1 168 ? 3.425 -9.058 2.149 1.00 93.38 168 ASP A C 1
ATOM 1305 O O . ASP A 1 168 ? 3.891 -9.226 1.016 1.00 93.38 168 ASP A O 1
ATOM 1309 N N . THR A 1 169 ? 4.143 -8.612 3.177 1.00 90.62 169 THR A N 1
ATOM 1310 C CA . THR A 1 169 ? 5.485 -8.033 3.065 1.00 90.62 169 THR A CA 1
ATOM 1311 C C . THR A 1 169 ? 6.542 -8.873 3.756 1.00 90.62 169 THR A C 1
ATOM 1313 O O . THR A 1 169 ? 7.579 -8.348 4.152 1.00 90.62 169 THR A O 1
ATOM 1316 N N . ARG A 1 170 ? 6.324 -10.175 3.959 1.00 85.81 170 ARG A N 1
ATOM 1317 C CA . ARG A 1 170 ? 7.283 -10.996 4.716 1.00 85.81 170 ARG A CA 1
ATOM 1318 C C . ARG A 1 170 ? 8.676 -11.054 4.080 1.00 85.81 170 ARG A C 1
ATOM 1320 O O . ARG A 1 170 ? 9.655 -11.268 4.802 1.00 85.81 170 ARG A O 1
ATOM 1327 N N . GLN A 1 171 ? 8.792 -10.830 2.768 1.00 83.31 171 GLN A N 1
ATOM 1328 C CA . GLN A 1 171 ? 10.085 -10.670 2.094 1.00 83.31 171 GLN A CA 1
ATOM 1329 C C . GLN A 1 171 ? 10.956 -9.567 2.740 1.00 83.31 171 GLN A C 1
ATOM 1331 O O . GLN A 1 171 ? 12.177 -9.703 2.727 1.00 83.31 171 GLN A O 1
ATOM 1336 N N . ALA A 1 172 ? 10.348 -8.555 3.381 1.00 68.81 172 ALA A N 1
ATOM 1337 C CA . ALA A 1 172 ? 10.977 -7.378 3.996 1.00 68.81 172 ALA A CA 1
ATOM 1338 C C . ALA A 1 172 ? 11.958 -7.633 5.149 1.00 68.81 172 ALA A C 1
ATOM 1340 O O . ALA A 1 172 ? 12.602 -6.699 5.623 1.00 68.81 172 ALA A O 1
ATOM 1341 N N . GLN A 1 173 ? 12.059 -8.854 5.676 1.00 64.69 173 GLN A N 1
ATOM 1342 C CA . GLN A 1 173 ? 12.946 -9.089 6.816 1.00 64.69 173 GLN A CA 1
ATOM 1343 C C . GLN A 1 173 ? 14.424 -9.054 6.411 1.00 64.69 173 GLN A C 1
ATOM 1345 O O . GLN A 1 173 ? 14.768 -9.481 5.314 1.00 64.69 173 GLN A O 1
ATOM 1350 N N . PHE A 1 174 ? 15.294 -8.634 7.343 1.00 55.12 174 PHE A N 1
ATOM 1351 C CA . PHE A 1 174 ? 16.747 -8.387 7.204 1.00 55.12 174 PHE A CA 1
ATOM 1352 C C . PHE A 1 174 ? 17.575 -9.420 6.416 1.00 55.12 174 PHE A C 1
ATOM 1354 O O . PHE A 1 174 ? 18.700 -9.130 6.017 1.00 55.12 174 PHE A O 1
ATOM 1361 N N . ASN A 1 175 ? 17.035 -10.615 6.188 1.00 58.72 175 ASN A N 1
ATOM 1362 C CA . ASN A 1 175 ? 17.694 -11.709 5.489 1.00 58.72 175 ASN A CA 1
ATOM 1363 C C . ASN A 1 175 ? 17.210 -11.896 4.037 1.00 58.72 175 ASN A C 1
ATOM 1365 O O . ASN A 1 175 ? 17.609 -12.881 3.422 1.00 58.72 175 ASN A O 1
ATOM 1369 N N . ASN A 1 176 ? 16.362 -10.998 3.502 1.00 62.88 176 ASN A N 1
ATOM 1370 C CA . ASN A 1 176 ? 15.786 -11.054 2.150 1.00 62.88 176 ASN A CA 1
ATOM 1371 C C . ASN A 1 176 ? 15.323 -12.468 1.789 1.00 62.88 176 ASN A C 1
ATOM 1373 O O . ASN A 1 176 ? 15.898 -13.141 0.931 1.00 62.88 176 ASN A O 1
ATOM 1377 N N . TYR A 1 177 ? 14.290 -12.952 2.476 1.00 74.44 177 TYR A N 1
ATOM 1378 C CA . TYR A 1 177 ? 13.739 -14.270 2.190 1.00 74.44 177 TYR A CA 1
ATOM 1379 C C . TYR A 1 177 ? 12.970 -14.228 0.867 1.00 74.44 177 TYR A C 1
ATOM 1381 O O . TYR A 1 177 ? 11.752 -14.100 0.863 1.00 74.44 177 TYR A O 1
ATOM 1389 N N . LEU A 1 178 ? 13.677 -14.365 -0.256 1.00 78.38 178 LEU A N 1
ATOM 1390 C CA . LEU A 1 178 ? 13.114 -14.294 -1.615 1.00 78.38 178 LEU A CA 1
ATOM 1391 C C . LEU A 1 178 ? 12.063 -15.382 -1.915 1.00 78.38 178 LEU A C 1
ATOM 1393 O O . LEU A 1 178 ? 11.457 -15.392 -2.977 1.00 78.38 178 LEU A O 1
ATOM 1397 N N . THR A 1 179 ? 11.865 -16.329 -0.997 1.00 82.88 179 THR A N 1
ATOM 1398 C CA . THR A 1 179 ? 10.815 -17.355 -1.054 1.00 82.88 179 THR A CA 1
ATOM 1399 C C . THR A 1 179 ? 9.564 -16.986 -0.255 1.00 82.88 179 THR A C 1
ATOM 1401 O O . THR A 1 179 ? 8.633 -17.789 -0.178 1.00 82.88 179 THR A O 1
ATOM 1404 N N . ARG A 1 180 ? 9.545 -15.815 0.389 1.00 89.06 180 ARG A N 1
ATOM 1405 C CA . ARG A 1 180 ? 8.431 -15.314 1.199 1.00 89.06 180 ARG A CA 1
ATOM 1406 C C . ARG A 1 180 ? 7.601 -14.293 0.421 1.00 89.06 180 ARG A C 1
ATOM 1408 O O . ARG A 1 180 ? 8.106 -13.720 -0.538 1.00 89.06 180 ARG A O 1
ATOM 1415 N N . PRO A 1 181 ? 6.341 -14.062 0.827 1.00 90.62 181 PRO A N 1
ATOM 1416 C CA . PRO A 1 181 ? 5.465 -13.132 0.128 1.00 90.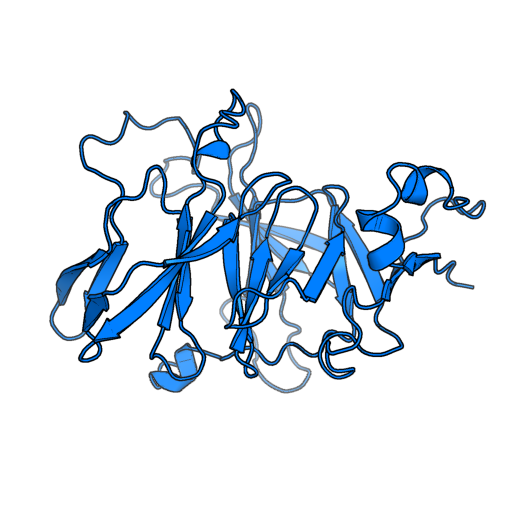62 181 PRO A CA 1
ATOM 1417 C C . PRO A 1 181 ? 6.028 -11.712 -0.016 1.00 90.62 181 PRO A C 1
ATOM 1419 O O . PRO A 1 181 ? 6.542 -11.118 0.935 1.00 90.62 181 PRO A O 1
ATOM 1422 N N . SER A 1 182 ? 5.852 -11.195 -1.229 1.00 93.25 182 SER A N 1
ATOM 1423 C CA . SER A 1 182 ? 5.989 -9.802 -1.652 1.00 93.25 182 SER A CA 1
ATOM 1424 C C . SER A 1 182 ? 4.826 -9.531 -2.603 1.00 93.25 182 SER A C 1
ATOM 1426 O O . SER A 1 182 ? 4.938 -9.572 -3.829 1.00 93.25 182 SER A O 1
ATOM 1428 N N . THR A 1 183 ? 3.622 -9.512 -2.038 1.00 95.56 183 THR A N 1
ATOM 1429 C CA . THR A 1 183 ? 2.405 -9.790 -2.814 1.00 95.56 183 THR A CA 1
ATOM 1430 C C . THR A 1 183 ? 1.250 -8.920 -2.360 1.00 95.56 183 THR A C 1
ATOM 1432 O O . THR A 1 183 ? 1.039 -8.730 -1.166 1.00 95.56 183 THR A O 1
ATOM 1435 N N . ILE A 1 184 ? 0.478 -8.426 -3.324 1.00 97.31 184 ILE A N 1
ATOM 1436 C CA . ILE A 1 184 ? -0.798 -7.751 -3.098 1.00 97.31 184 ILE A CA 1
ATOM 1437 C C . ILE A 1 184 ? -1.907 -8.767 -3.362 1.00 97.31 184 ILE A C 1
ATOM 1439 O O . ILE A 1 184 ? -2.012 -9.323 -4.461 1.00 97.31 184 ILE A O 1
ATOM 1443 N N . TYR A 1 185 ? -2.734 -9.016 -2.354 1.00 97.56 185 TYR A N 1
ATOM 1444 C CA . TYR A 1 185 ? -3.911 -9.869 -2.453 1.00 97.56 185 TYR A CA 1
ATOM 1445 C C . TYR A 1 185 ? -5.175 -9.024 -2.572 1.00 97.56 185 TYR A C 1
ATOM 1447 O O . TYR A 1 185 ? -5.279 -7.970 -1.952 1.00 97.56 185 TYR A O 1
ATOM 1455 N N . ALA A 1 186 ? -6.145 -9.517 -3.335 1.00 96.81 186 ALA A N 1
ATOM 1456 C CA . ALA A 1 186 ? -7.485 -8.960 -3.437 1.00 96.81 186 ALA A CA 1
ATOM 1457 C C . ALA A 1 186 ? -8.509 -9.929 -2.834 1.00 96.81 186 ALA A C 1
ATOM 1459 O O . ALA A 1 186 ? -8.376 -11.151 -2.962 1.00 96.81 186 ALA A O 1
ATOM 1460 N N . PHE A 1 187 ? -9.535 -9.366 -2.207 1.00 96.25 187 PHE A N 1
ATOM 1461 C CA . PHE A 1 187 ? -10.642 -10.080 -1.586 1.00 96.25 187 PHE A CA 1
ATOM 1462 C C . PHE A 1 187 ? -11.958 -9.409 -1.956 1.00 96.25 187 PHE A C 1
ATOM 1464 O O . PHE A 1 187 ? -12.030 -8.183 -2.006 1.00 96.25 187 PHE A O 1
ATOM 1471 N N . ASP A 1 188 ? -13.009 -10.192 -2.150 1.00 94.88 188 ASP A N 1
ATOM 1472 C CA . ASP A 1 188 ? -14.352 -9.665 -2.370 1.00 94.88 188 ASP A CA 1
ATOM 1473 C C . ASP A 1 188 ? -14.976 -9.273 -1.031 1.00 94.88 188 ASP A C 1
ATOM 1475 O O . ASP A 1 188 ? -15.010 -10.073 -0.098 1.00 94.88 188 ASP A O 1
ATOM 1479 N N . VAL A 1 189 ? -15.503 -8.056 -0.938 1.00 91.81 189 VAL A N 1
ATOM 1480 C CA . VAL A 1 189 ? -16.193 -7.559 0.253 1.00 91.81 189 VAL A CA 1
ATOM 1481 C C . VAL A 1 189 ? -17.649 -8.008 0.204 1.00 91.81 189 VAL A C 1
ATOM 1483 O O . VAL A 1 189 ? -18.457 -7.500 -0.577 1.00 91.81 189 VAL A O 1
ATOM 1486 N N . VAL A 1 190 ? -18.013 -8.947 1.072 1.00 87.00 190 VAL A N 1
ATOM 1487 C CA . VAL A 1 190 ? -19.358 -9.525 1.138 1.00 87.00 190 VAL A CA 1
ATOM 1488 C C . VAL A 1 190 ? -20.126 -8.920 2.313 1.00 87.00 190 VAL A C 1
ATOM 1490 O O . VAL A 1 190 ? -19.651 -8.845 3.450 1.00 87.00 190 VAL A O 1
ATOM 1493 N N . GLY A 1 191 ? -21.331 -8.411 2.028 1.00 79.31 191 GLY A N 1
ATOM 1494 C CA . GLY A 1 191 ? -22.228 -7.829 3.034 1.00 79.31 191 GLY A CA 1
ATOM 1495 C C . GLY A 1 191 ? -21.647 -6.640 3.813 1.00 79.31 191 GLY A C 1
ATOM 1496 O O . GLY A 1 191 ? -22.127 -6.345 4.907 1.00 79.31 191 GLY A O 1
ATOM 1497 N N . GLY A 1 192 ? -20.595 -5.991 3.293 1.00 69.62 192 GLY A N 1
ATOM 1498 C CA . GLY A 1 192 ? -19.881 -4.894 3.959 1.00 69.62 192 GLY A CA 1
ATOM 1499 C C . GLY A 1 192 ? -19.107 -5.309 5.217 1.00 69.62 192 GLY A C 1
ATOM 1500 O O . GLY A 1 192 ? -18.809 -4.454 6.056 1.00 69.62 192 GLY A O 1
ATOM 1501 N N . LYS A 1 193 ? -18.841 -6.612 5.406 1.00 67.94 193 LYS A N 1
ATOM 1502 C CA . LYS A 1 193 ? -18.265 -7.138 6.654 1.00 67.94 193 LYS A CA 1
ATOM 1503 C C . LYS A 1 193 ? -17.192 -8.205 6.474 1.00 67.94 193 LYS A C 1
ATOM 1505 O O . LYS A 1 193 ? -16.248 -8.182 7.256 1.00 67.94 193 LYS A O 1
ATOM 1510 N N . SER A 1 194 ? -17.338 -9.132 5.529 1.00 70.44 194 SER A N 1
ATOM 1511 C CA . SER A 1 194 ? -16.379 -10.225 5.311 1.00 70.44 194 SER A CA 1
ATOM 1512 C C . SER A 1 194 ? -15.584 -10.021 4.027 1.00 70.44 194 SER A C 1
ATOM 1514 O O . SER A 1 194 ? -16.077 -9.387 3.095 1.00 70.44 194 SER A O 1
ATOM 1516 N N . SER A 1 195 ? -14.366 -10.565 3.990 1.00 79.44 195 SER A N 1
ATOM 1517 C CA . SER A 1 195 ? -13.533 -10.592 2.786 1.00 79.44 195 SER A CA 1
ATOM 1518 C C . SER A 1 195 ? -13.365 -12.045 2.335 1.00 79.44 195 SER A C 1
ATOM 1520 O O . SER A 1 195 ? -12.836 -12.869 3.078 1.00 79.44 195 SER A O 1
ATOM 1522 N N . GLU A 1 196 ? -13.843 -12.374 1.139 1.00 89.00 196 GLU A N 1
ATOM 1523 C CA . GLU A 1 196 ? -13.838 -13.731 0.571 1.00 89.00 196 GLU A CA 1
ATOM 1524 C C . GLU A 1 196 ? -13.020 -13.784 -0.732 1.00 89.00 196 GLU A C 1
ATOM 1526 O O . GLU A 1 196 ? -12.475 -12.776 -1.172 1.00 89.00 196 GLU A O 1
ATOM 1531 N N . ASN A 1 197 ? -12.902 -14.964 -1.354 1.00 92.56 197 ASN A N 1
ATOM 1532 C CA . ASN A 1 197 ? -12.275 -15.149 -2.675 1.00 92.56 197 ASN A CA 1
ATOM 1533 C C . ASN A 1 197 ? -10.877 -14.519 -2.817 1.00 92.56 197 ASN A C 1
ATOM 1535 O O . ASN A 1 197 ? -10.602 -13.781 -3.772 1.00 92.56 197 ASN A O 1
ATOM 1539 N N . ARG A 1 198 ? -9.983 -14.837 -1.869 1.00 95.06 198 ARG A N 1
ATOM 1540 C CA . ARG A 1 198 ? -8.581 -14.407 -1.916 1.00 95.06 198 ARG A CA 1
ATOM 1541 C C . ARG A 1 198 ? -7.954 -14.768 -3.260 1.00 95.06 198 ARG A C 1
ATOM 1543 O O . ARG A 1 198 ? -7.926 -15.937 -3.648 1.00 95.06 198 ARG A O 1
ATOM 1550 N N . ARG A 1 199 ? -7.374 -13.772 -3.917 1.00 95.75 199 ARG A N 1
ATOM 1551 C CA . ARG A 1 199 ? -6.623 -13.928 -5.167 1.00 95.75 199 ARG A CA 1
ATOM 1552 C C . ARG A 1 199 ? -5.397 -13.030 -5.172 1.00 95.75 199 ARG A C 1
ATOM 1554 O O . ARG A 1 199 ? -5.395 -11.978 -4.538 1.00 95.75 199 ARG A O 1
ATOM 1561 N N . THR A 1 200 ? -4.358 -13.444 -5.882 1.00 96.69 200 THR A N 1
ATOM 1562 C CA . THR A 1 200 ? -3.197 -12.586 -6.131 1.00 96.69 200 THR A CA 1
ATOM 1563 C C . THR A 1 200 ? -3.580 -11.525 -7.153 1.00 96.69 200 THR A C 1
ATOM 1565 O O . THR A 1 200 ? -4.024 -11.875 -8.244 1.00 96.69 200 THR A O 1
ATOM 1568 N N . LEU A 1 201 ? -3.409 -10.251 -6.798 1.00 97.00 201 LEU A N 1
ATOM 1569 C CA . LEU A 1 201 ? -3.489 -9.138 -7.745 1.00 97.00 201 LEU A CA 1
ATOM 1570 C C . LEU A 1 201 ? -2.130 -8.931 -8.415 1.00 97.00 201 LEU A C 1
ATOM 1572 O O . LEU A 1 201 ? -2.034 -8.917 -9.636 1.00 97.00 201 LEU A O 1
ATOM 1576 N N . ALA A 1 202 ? -1.083 -8.790 -7.601 1.00 95.44 202 ALA A N 1
ATOM 1577 C CA . ALA A 1 202 ? 0.252 -8.453 -8.070 1.00 95.44 202 ALA A CA 1
ATOM 1578 C C . ALA A 1 202 ? 1.339 -9.071 -7.187 1.00 95.44 202 ALA A C 1
ATOM 1580 O O . ALA A 1 202 ? 1.161 -9.244 -5.979 1.00 95.44 202 ALA A O 1
ATOM 1581 N N . TYR A 1 203 ? 2.481 -9.365 -7.803 1.00 93.38 203 TYR A N 1
ATOM 1582 C CA . TYR A 1 203 ? 3.728 -9.709 -7.130 1.00 93.38 203 TYR A CA 1
ATOM 1583 C C . TYR A 1 203 ? 4.735 -8.584 -7.374 1.00 93.38 203 TYR A C 1
ATOM 1585 O O . TYR A 1 203 ? 4.864 -8.129 -8.510 1.00 93.38 203 TYR A O 1
ATOM 1593 N N . VAL A 1 204 ? 5.435 -8.154 -6.325 1.00 89.81 204 VAL A N 1
ATOM 1594 C CA . VAL A 1 204 ? 6.473 -7.123 -6.409 1.00 89.81 204 VAL A CA 1
ATOM 1595 C C . VAL A 1 204 ? 7.829 -7.807 -6.399 1.00 89.81 204 VAL A C 1
ATOM 1597 O O . VAL A 1 204 ? 8.210 -8.460 -5.428 1.00 89.81 204 VAL A O 1
ATOM 1600 N N . ASP A 1 205 ? 8.557 -7.671 -7.496 1.00 81.75 205 ASP A N 1
ATOM 1601 C CA . ASP A 1 205 ? 9.867 -8.287 -7.686 1.00 81.75 205 ASP A CA 1
ATOM 1602 C C . ASP A 1 205 ? 10.994 -7.521 -6.982 1.00 81.75 205 ASP A C 1
ATOM 1604 O O . ASP A 1 205 ? 11.936 -8.142 -6.483 1.00 81.75 205 ASP A O 1
ATOM 1608 N N . THR A 1 206 ? 10.864 -6.197 -6.873 1.00 80.31 206 THR A N 1
ATOM 1609 C CA . THR A 1 206 ? 11.840 -5.329 -6.209 1.00 80.31 206 THR A CA 1
ATOM 1610 C C . THR A 1 206 ? 11.326 -4.812 -4.866 1.00 80.31 206 THR A C 1
ATOM 1612 O O . THR A 1 206 ? 10.469 -3.933 -4.777 1.00 80.31 206 THR A O 1
ATOM 1615 N N . GLY A 1 207 ? 11.889 -5.348 -3.782 1.00 83.94 207 GLY A N 1
ATOM 1616 C CA . GLY A 1 207 ? 11.468 -5.031 -2.417 1.00 83.94 207 GLY A CA 1
ATOM 1617 C C . GLY A 1 207 ? 10.181 -5.758 -2.034 1.00 83.94 207 GLY A C 1
ATOM 1618 O O . GLY A 1 207 ? 10.133 -6.983 -2.103 1.00 83.94 207 GLY A O 1
ATOM 1619 N N . PHE A 1 208 ? 9.187 -5.007 -1.562 1.00 88.44 208 PHE A N 1
ATOM 1620 C CA . PHE A 1 208 ? 7.876 -5.503 -1.142 1.00 88.44 208 PHE A CA 1
ATOM 1621 C C . PHE A 1 208 ? 6.833 -4.380 -1.195 1.00 88.44 208 PHE A C 1
ATOM 1623 O O . PHE A 1 208 ? 7.213 -3.219 -1.047 1.00 88.44 208 PHE A O 1
ATOM 1630 N N . PRO A 1 209 ? 5.537 -4.696 -1.381 1.00 90.19 209 PRO A N 1
ATOM 1631 C CA . PRO A 1 209 ? 4.486 -3.687 -1.396 1.00 90.19 209 PRO A CA 1
ATOM 1632 C C . PRO A 1 209 ? 4.141 -3.277 0.038 1.00 90.19 209 PRO A C 1
ATOM 1634 O O . PRO A 1 209 ? 3.435 -4.004 0.729 1.00 90.19 209 PRO A O 1
ATOM 1637 N N . ASP A 1 210 ? 4.634 -2.136 0.507 1.00 85.06 210 ASP A N 1
ATOM 1638 C CA . ASP A 1 210 ? 4.352 -1.633 1.854 1.00 85.06 210 ASP A CA 1
ATOM 1639 C C . ASP A 1 210 ? 2.913 -1.082 1.938 1.00 85.06 210 ASP A C 1
ATOM 1641 O O . ASP A 1 210 ? 1.948 -1.848 2.038 1.00 85.06 210 ASP A O 1
ATOM 1645 N N . ARG A 1 211 ? 2.739 0.240 1.830 1.00 84.88 211 ARG A N 1
ATOM 1646 C CA . ARG A 1 211 ? 1.420 0.874 1.743 1.00 84.88 211 ARG A CA 1
ATOM 1647 C C . ARG A 1 211 ? 0.869 0.807 0.328 1.00 84.88 211 ARG A C 1
ATOM 1649 O O . ARG A 1 211 ? 1.614 0.944 -0.643 1.00 84.88 211 ARG A O 1
ATOM 1656 N N . ILE A 1 212 ? -0.453 0.685 0.247 1.00 89.19 212 ILE A N 1
ATOM 1657 C CA . ILE A 1 212 ? -1.214 0.737 -0.999 1.00 89.19 212 ILE A CA 1
ATOM 1658 C C . ILE A 1 212 ? -2.289 1.817 -0.950 1.00 89.19 212 ILE A C 1
ATOM 1660 O O . ILE A 1 212 ? -2.752 2.172 0.131 1.00 89.19 212 ILE A O 1
ATOM 1664 N N . HIS A 1 213 ? -2.667 2.320 -2.121 1.00 88.56 213 HIS A N 1
ATOM 1665 C CA . HIS A 1 213 ? -3.789 3.228 -2.319 1.00 88.56 213 HIS A CA 1
ATOM 1666 C C . HIS A 1 213 ? -4.520 2.891 -3.624 1.00 88.56 213 HIS A C 1
ATOM 1668 O O . HIS A 1 213 ? -3.913 2.339 -4.539 1.00 88.56 213 HIS A O 1
ATOM 1674 N N . THR A 1 214 ? -5.802 3.240 -3.729 1.00 87.19 214 THR A N 1
ATOM 1675 C CA . THR A 1 214 ? -6.596 3.025 -4.941 1.00 87.19 214 THR A CA 1
ATOM 1676 C C . THR A 1 214 ? -7.136 4.363 -5.417 1.00 87.19 214 THR A C 1
ATOM 1678 O O . THR A 1 214 ? -7.752 5.089 -4.637 1.00 87.19 214 THR A O 1
ATOM 1681 N N . ASP A 1 215 ? -6.907 4.701 -6.683 1.00 83.00 215 ASP A N 1
ATOM 1682 C CA . ASP A 1 215 ? -7.463 5.922 -7.275 1.00 83.00 215 ASP A CA 1
ATOM 1683 C C . ASP A 1 215 ? -8.931 5.742 -7.704 1.00 83.00 215 ASP A C 1
ATOM 1685 O O . ASP A 1 215 ? -9.466 4.634 -7.705 1.00 83.00 215 ASP A O 1
ATOM 1689 N N . VAL A 1 216 ? -9.602 6.834 -8.089 1.00 79.38 216 VAL A N 1
ATOM 1690 C CA . VAL A 1 216 ? -11.009 6.797 -8.550 1.00 79.38 216 VAL A CA 1
ATOM 1691 C C . VAL A 1 216 ? -11.260 5.935 -9.791 1.00 79.38 216 VAL A C 1
ATOM 1693 O O . VAL A 1 216 ? -12.403 5.539 -10.017 1.00 79.38 216 VAL A O 1
ATOM 1696 N N . GLU A 1 217 ? -10.238 5.656 -10.602 1.00 81.44 217 GLU A N 1
ATOM 1697 C CA . GLU A 1 217 ? -10.352 4.782 -11.776 1.00 81.44 217 GLU A CA 1
ATOM 1698 C C . GLU A 1 217 ? -10.215 3.297 -11.384 1.00 81.44 217 GLU A C 1
ATOM 1700 O O . GLU A 1 217 ? -10.526 2.407 -12.178 1.00 81.44 217 GLU A O 1
ATOM 1705 N N . GLY A 1 218 ? -9.831 3.018 -10.134 1.00 87.31 218 GLY A N 1
ATOM 1706 C CA . GLY A 1 218 ? -9.670 1.679 -9.584 1.00 87.31 218 GLY A CA 1
ATOM 1707 C C . GLY A 1 218 ? -8.261 1.115 -9.739 1.00 87.31 218 GLY A C 1
ATOM 1708 O O . GLY A 1 218 ? -8.084 -0.084 -9.508 1.00 87.31 218 GLY A O 1
ATOM 1709 N N . ASN A 1 219 ? -7.271 1.928 -10.124 1.00 89.38 219 ASN A N 1
ATOM 1710 C CA . ASN A 1 219 ? -5.885 1.472 -10.184 1.00 89.38 219 ASN A CA 1
ATOM 1711 C C . ASN A 1 219 ? -5.293 1.407 -8.779 1.00 89.38 219 ASN A C 1
ATOM 1713 O O . ASN A 1 219 ? -5.543 2.277 -7.946 1.00 89.38 219 ASN A O 1
ATOM 1717 N N . VAL A 1 220 ? -4.484 0.381 -8.536 1.00 91.12 220 VAL A N 1
ATOM 1718 C CA . VAL A 1 220 ? -3.849 0.090 -7.253 1.00 91.12 220 VAL A CA 1
ATOM 1719 C C . VAL A 1 220 ? -2.400 0.551 -7.301 1.00 91.12 220 VAL A C 1
ATOM 1721 O O . VAL A 1 220 ? -1.606 0.063 -8.101 1.00 91.12 220 VAL A O 1
ATOM 1724 N N . TRP A 1 221 ? -2.061 1.483 -6.424 1.00 92.00 221 TRP A N 1
ATOM 1725 C CA . TRP A 1 221 ? -0.744 2.080 -6.256 1.00 92.00 221 TRP A CA 1
ATOM 1726 C C . TRP A 1 221 ? -0.080 1.454 -5.038 1.00 92.00 221 TRP A C 1
ATOM 1728 O O . TRP A 1 221 ? -0.709 1.400 -3.986 1.00 92.00 221 TRP A O 1
ATOM 1738 N N . ALA A 1 222 ? 1.175 1.021 -5.136 1.00 89.75 222 ALA A N 1
ATOM 1739 C CA . ALA A 1 222 ? 1.926 0.490 -4.000 1.00 89.75 222 ALA A CA 1
ATOM 1740 C C . ALA A 1 222 ? 3.311 1.120 -3.885 1.00 89.75 222 ALA A C 1
ATOM 1742 O O . ALA A 1 222 ? 4.038 1.216 -4.875 1.00 89.75 222 ALA A O 1
ATOM 1743 N N . ALA A 1 223 ? 3.705 1.470 -2.662 1.00 85.75 223 ALA A N 1
ATOM 1744 C CA . ALA A 1 223 ? 5.096 1.767 -2.348 1.00 85.75 223 ALA A CA 1
ATOM 1745 C C . ALA A 1 223 ? 5.901 0.458 -2.334 1.00 85.75 223 ALA A C 1
ATOM 1747 O O . ALA A 1 223 ? 5.602 -0.449 -1.561 1.00 85.75 223 ALA A O 1
ATOM 1748 N N . CYS A 1 224 ? 6.897 0.374 -3.207 1.00 85.50 224 CYS A N 1
ATOM 1749 C CA . CYS A 1 224 ? 7.761 -0.776 -3.451 1.00 85.50 224 CYS A CA 1
ATOM 1750 C C . CYS A 1 224 ? 9.234 -0.387 -3.251 1.00 85.50 224 CYS A C 1
ATOM 1752 O O . CYS A 1 224 ? 9.560 0.780 -3.025 1.00 85.50 224 CYS A O 1
ATOM 1754 N N . GLY A 1 225 ? 10.146 -1.361 -3.323 1.00 77.81 225 GLY A N 1
ATOM 1755 C CA . GLY A 1 225 ? 11.554 -1.138 -2.972 1.00 77.81 225 GLY A CA 1
ATOM 1756 C C . GLY A 1 225 ? 12.283 -0.137 -3.871 1.00 77.81 225 GLY A C 1
ATOM 1757 O O . GLY A 1 225 ? 13.205 0.535 -3.419 1.00 77.81 225 GLY A O 1
ATOM 1758 N N . ASP A 1 226 ? 11.870 -0.030 -5.129 1.00 71.50 226 ASP A N 1
ATOM 1759 C CA . ASP A 1 226 ? 12.437 0.855 -6.147 1.00 71.50 226 ASP A CA 1
ATOM 1760 C C . ASP A 1 226 ? 11.514 2.021 -6.519 1.00 71.50 226 ASP A C 1
ATOM 1762 O O . ASP A 1 226 ? 11.804 2.735 -7.477 1.00 71.50 226 ASP A O 1
ATOM 1766 N N . GLY A 1 227 ? 10.421 2.244 -5.782 1.00 76.94 227 GLY A N 1
ATOM 1767 C CA . GLY A 1 227 ? 9.513 3.367 -6.008 1.00 76.94 227 GLY A CA 1
ATOM 1768 C C . GLY A 1 227 ? 8.040 2.996 -5.936 1.00 76.94 227 GLY A C 1
ATOM 1769 O O . GLY A 1 227 ? 7.650 2.176 -5.116 1.00 76.94 227 GLY A O 1
ATOM 1770 N N . VAL A 1 228 ? 7.193 3.637 -6.741 1.00 83.94 228 VAL A N 1
ATOM 1771 C CA . VAL A 1 228 ? 5.743 3.394 -6.730 1.00 83.94 228 VAL A CA 1
ATOM 1772 C C . VAL A 1 228 ? 5.340 2.579 -7.942 1.00 83.94 228 VAL A C 1
ATOM 1774 O O . VAL A 1 228 ? 5.579 2.977 -9.077 1.00 83.94 228 VAL A O 1
ATOM 1777 N N . HIS A 1 229 ? 4.712 1.441 -7.707 1.00 87.31 229 HIS A N 1
ATOM 1778 C CA . HIS A 1 229 ? 4.188 0.576 -8.755 1.00 87.31 229 HIS A CA 1
ATOM 1779 C C . HIS A 1 229 ? 2.680 0.774 -8.862 1.00 87.31 229 HIS A C 1
ATOM 1781 O O . HIS A 1 229 ? 2.006 0.926 -7.843 1.00 87.31 229 HIS A O 1
ATOM 1787 N N . ILE A 1 230 ? 2.152 0.774 -10.083 1.00 88.12 230 ILE A N 1
ATOM 1788 C CA . ILE A 1 230 ? 0.724 0.956 -10.352 1.00 88.12 230 ILE A CA 1
ATOM 1789 C C . ILE A 1 230 ? 0.223 -0.228 -11.169 1.00 88.12 230 ILE A C 1
ATOM 1791 O O . ILE A 1 230 ? 0.792 -0.543 -12.217 1.00 88.12 230 ILE A O 1
ATOM 1795 N N . TRP A 1 231 ? -0.867 -0.843 -10.722 1.00 90.19 231 TRP A N 1
ATOM 1796 C CA . TRP A 1 231 ? -1.577 -1.896 -11.444 1.00 90.19 231 TRP A CA 1
ATOM 1797 C C . TRP A 1 231 ? -3.026 -1.502 -11.703 1.00 90.19 231 TRP A C 1
ATOM 1799 O O . TRP A 1 231 ? -3.643 -0.807 -10.899 1.00 90.19 231 TRP A O 1
ATOM 1809 N N . GLY A 1 232 ? -3.594 -1.992 -12.800 1.00 90.38 232 GLY A N 1
ATOM 1810 C CA . GLY A 1 232 ? -5.038 -1.983 -12.996 1.00 90.38 232 GLY A CA 1
ATOM 1811 C C . GLY A 1 232 ? -5.727 -2.893 -11.978 1.00 90.38 232 GLY A C 1
ATOM 1812 O O . GLY A 1 232 ? -5.108 -3.790 -11.401 1.00 90.38 232 GLY A O 1
ATOM 1813 N N . SER A 1 233 ? -7.034 -2.706 -11.785 1.00 90.50 233 SER A N 1
ATOM 1814 C CA . SER A 1 233 ? -7.848 -3.580 -10.918 1.00 90.50 233 SER A CA 1
ATOM 1815 C C . SER A 1 233 ? -7.860 -5.055 -11.357 1.00 90.50 233 SER A C 1
ATOM 1817 O O . SER A 1 233 ? -8.204 -5.938 -10.571 1.00 90.50 233 SER A O 1
ATOM 1819 N N . ASP A 1 234 ? -7.457 -5.332 -12.598 1.00 89.94 234 ASP A N 1
ATOM 1820 C CA . ASP A 1 234 ? -7.274 -6.665 -13.174 1.00 89.94 234 ASP A CA 1
ATOM 1821 C C . ASP A 1 234 ? -5.871 -7.261 -12.938 1.00 89.94 234 ASP A C 1
ATOM 1823 O O . ASP A 1 234 ? -5.620 -8.401 -13.328 1.00 89.94 234 ASP A O 1
ATOM 1827 N N . GLY A 1 235 ? -4.962 -6.517 -12.299 1.00 89.75 235 GLY A N 1
ATOM 1828 C CA . GLY A 1 235 ? -3.575 -6.915 -12.052 1.00 89.75 235 GLY A CA 1
ATOM 1829 C C . GLY A 1 235 ? -2.608 -6.586 -13.192 1.00 89.75 235 GLY A C 1
ATOM 1830 O O . GLY A 1 235 ? -1.423 -6.912 -13.097 1.00 89.75 235 GLY A O 1
ATOM 1831 N N . THR A 1 236 ? -3.058 -5.925 -14.264 1.00 88.12 236 THR A N 1
ATOM 1832 C CA . THR A 1 236 ? -2.167 -5.470 -15.341 1.00 88.12 236 THR A CA 1
ATOM 1833 C C . THR A 1 236 ? -1.195 -4.426 -14.796 1.00 88.12 236 THR A C 1
ATOM 1835 O O . THR A 1 236 ? -1.630 -3.413 -14.260 1.00 88.12 236 THR A O 1
ATOM 1838 N N . PHE A 1 237 ? 0.117 -4.634 -14.937 1.00 86.19 237 PHE A N 1
ATOM 1839 C CA . PHE A 1 237 ? 1.111 -3.635 -14.534 1.00 86.19 237 PHE A CA 1
ATOM 1840 C C . PHE A 1 237 ? 1.099 -2.438 -15.486 1.00 86.19 237 PHE A C 1
ATOM 1842 O O . PHE A 1 237 ? 1.226 -2.594 -16.703 1.00 86.19 237 PHE A O 1
ATOM 1849 N N . LEU A 1 238 ? 0.934 -1.245 -14.925 1.00 79.12 238 LEU A N 1
ATOM 1850 C CA . LEU A 1 238 ? 0.670 -0.028 -15.677 1.00 79.12 238 LEU A CA 1
ATOM 1851 C C . LEU A 1 238 ? 1.855 0.931 -15.706 1.00 79.12 238 LEU A C 1
ATOM 1853 O O . LEU A 1 238 ? 2.140 1.485 -16.770 1.00 79.12 238 LEU A O 1
ATOM 1857 N N . VAL A 1 239 ? 2.506 1.156 -14.557 1.00 78.25 239 VAL A N 1
ATOM 1858 C CA . VAL A 1 239 ? 3.556 2.174 -14.368 1.00 78.25 239 VAL A CA 1
ATOM 1859 C C . VAL A 1 239 ? 4.479 1.823 -13.198 1.00 78.25 239 VAL A C 1
ATOM 1861 O O . VAL A 1 239 ? 4.030 1.336 -12.163 1.00 78.25 239 VAL A O 1
ATOM 1864 N N . LEU A 1 240 ? 5.758 2.181 -13.351 1.00 78.12 240 LEU A N 1
ATOM 1865 C CA . LEU A 1 240 ? 6.761 2.296 -12.288 1.00 78.12 240 LEU A CA 1
ATOM 1866 C C . LEU A 1 240 ? 7.195 3.757 -12.115 1.00 78.12 240 LEU A C 1
ATOM 1868 O O . LEU A 1 240 ? 7.898 4.300 -12.953 1.00 78.12 240 LEU A O 1
ATOM 1872 N N . ILE A 1 241 ? 6.901 4.396 -10.999 1.00 74.75 241 ILE A N 1
ATOM 1873 C CA . ILE A 1 241 ? 7.545 5.655 -10.627 1.00 74.75 241 ILE A CA 1
ATOM 1874 C C . ILE A 1 241 ? 8.808 5.313 -9.844 1.00 74.75 241 ILE A C 1
ATOM 1876 O O . ILE A 1 241 ? 8.735 5.054 -8.647 1.00 74.75 241 ILE A O 1
ATOM 1880 N N . PHE A 1 242 ? 9.960 5.298 -10.512 1.00 69.00 242 PHE A N 1
ATOM 1881 C CA . PHE A 1 242 ? 11.227 4.954 -9.868 1.00 69.00 242 PHE A CA 1
ATOM 1882 C C . PHE A 1 242 ? 11.627 5.980 -8.792 1.00 69.00 242 PHE A C 1
ATOM 1884 O O . PHE A 1 242 ? 11.615 7.188 -9.035 1.00 69.00 242 PHE A O 1
ATOM 1891 N N . SER A 1 243 ? 12.038 5.489 -7.623 1.00 64.50 243 SER A N 1
ATOM 1892 C CA . SER A 1 243 ? 12.612 6.255 -6.521 1.00 64.50 243 SER A CA 1
ATOM 1893 C C . SER A 1 243 ? 13.928 5.621 -6.072 1.00 64.50 243 SER A C 1
ATOM 1895 O O . SER A 1 243 ? 13.997 4.468 -5.660 1.00 64.50 243 SER A O 1
ATOM 1897 N N . ASN A 1 244 ? 15.000 6.402 -6.106 1.00 55.00 244 ASN A N 1
ATOM 1898 C CA . ASN A 1 244 ? 16.359 5.997 -5.744 1.00 55.00 244 ASN A CA 1
ATOM 1899 C C . ASN A 1 244 ? 16.654 6.125 -4.228 1.00 55.00 244 ASN A C 1
ATOM 1901 O O . ASN A 1 244 ? 17.737 6.578 -3.859 1.00 55.00 244 ASN A O 1
ATOM 1905 N N . ALA A 1 245 ? 15.704 5.747 -3.358 1.00 52.44 2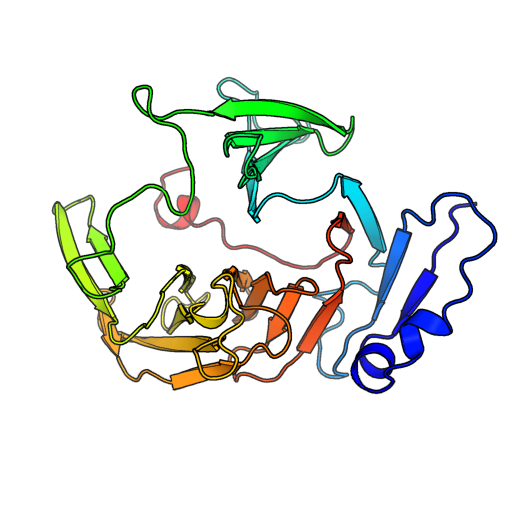45 ALA A N 1
ATOM 1906 C CA . ALA A 1 245 ? 15.729 5.938 -1.890 1.00 52.44 245 ALA A CA 1
ATOM 1907 C C . ALA A 1 245 ? 15.662 7.407 -1.409 1.00 52.44 245 ALA A C 1
ATOM 1909 O O . ALA A 1 245 ? 15.945 7.724 -0.249 1.00 52.44 245 ALA A O 1
ATOM 1910 N N . GLN A 1 246 ? 15.259 8.311 -2.297 1.00 51.62 246 GLN A N 1
ATOM 1911 C CA . GLN A 1 246 ? 15.054 9.729 -2.012 1.00 51.62 246 GLN A CA 1
ATOM 1912 C C . GLN A 1 246 ? 13.552 10.024 -2.062 1.00 51.62 246 GLN A C 1
ATOM 1914 O O . GLN A 1 246 ? 12.822 9.374 -2.807 1.00 51.62 246 GLN A O 1
ATOM 1919 N N . LEU A 1 247 ? 13.046 10.976 -1.277 1.00 54.81 247 LEU A N 1
ATOM 1920 C CA . LEU A 1 247 ? 11.653 11.390 -1.449 1.00 54.81 247 LEU A CA 1
ATOM 1921 C C . LEU A 1 247 ? 11.555 12.136 -2.780 1.00 54.81 247 LEU A C 1
ATOM 1923 O O . LEU A 1 247 ? 12.389 12.983 -3.067 1.00 54.81 247 LEU A O 1
ATOM 1927 N N . TRP A 1 248 ? 10.546 11.858 -3.595 1.00 57.62 248 TRP A N 1
ATOM 1928 C CA . TRP A 1 248 ? 10.289 12.633 -4.804 1.00 57.62 248 TRP A CA 1
ATOM 1929 C C . TRP A 1 248 ? 8.872 13.201 -4.737 1.00 57.62 248 TRP A C 1
ATOM 1931 O O . TRP A 1 248 ? 7.914 12.451 -4.571 1.00 57.62 248 TRP A O 1
ATOM 1941 N N . ILE A 1 249 ? 8.723 14.523 -4.858 1.00 57.34 249 ILE A N 1
ATOM 1942 C CA . ILE A 1 249 ? 7.425 15.126 -5.179 1.00 57.34 249 ILE A CA 1
ATOM 1943 C C . ILE A 1 249 ? 7.249 14.972 -6.676 1.00 57.34 249 ILE A C 1
ATOM 1945 O O . ILE A 1 249 ? 7.956 15.626 -7.441 1.00 57.34 249 ILE A O 1
ATOM 1949 N N . VAL A 1 250 ? 6.301 14.138 -7.077 1.00 58.78 250 VAL A N 1
ATOM 1950 C CA . VAL A 1 250 ? 5.858 14.072 -8.464 1.00 58.78 250 VAL A CA 1
ATOM 1951 C C . VAL A 1 250 ? 4.671 15.009 -8.636 1.00 58.78 250 VAL A C 1
ATOM 1953 O O . VAL A 1 250 ? 3.662 14.889 -7.946 1.00 58.78 250 VAL A O 1
ATOM 1956 N N . GLU A 1 251 ? 4.822 15.978 -9.525 1.00 50.97 251 GLU A N 1
ATOM 1957 C CA . GLU A 1 251 ? 3.795 16.950 -9.873 1.00 50.97 251 GLU A CA 1
ATOM 1958 C C . GLU A 1 251 ? 3.063 16.512 -11.141 1.00 50.97 251 GLU A C 1
ATOM 1960 O O . GLU A 1 251 ? 3.600 15.774 -11.971 1.00 50.97 251 GLU A O 1
ATOM 1965 N N . GLU A 1 252 ? 1.819 16.977 -11.275 1.00 55.81 252 GLU A N 1
ATOM 1966 C CA . GLU A 1 252 ? 0.933 16.641 -12.398 1.00 55.81 252 GLU A CA 1
ATOM 1967 C C . GLU A 1 252 ? 0.625 15.138 -12.509 1.00 55.81 252 GLU A C 1
ATOM 1969 O O . GLU A 1 252 ? 0.381 14.618 -13.599 1.00 55.81 252 GLU A O 1
ATOM 1974 N N . ILE A 1 253 ? 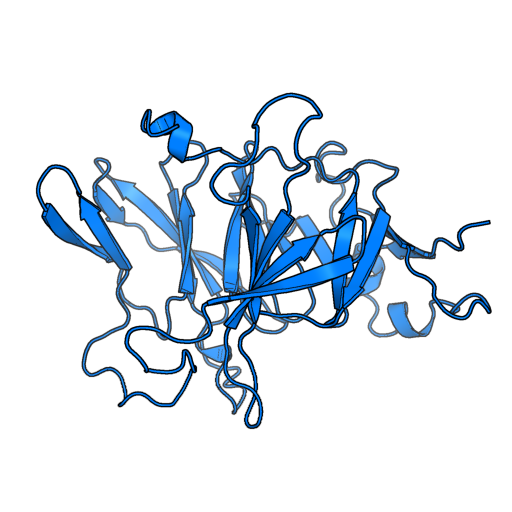0.622 14.436 -11.371 1.00 60.53 253 ILE A N 1
ATOM 1975 C CA . ILE A 1 253 ? -0.053 13.144 -11.260 1.00 60.53 253 ILE A CA 1
ATOM 1976 C C . ILE A 1 253 ? -1.558 13.413 -11.168 1.00 60.53 253 ILE A C 1
ATOM 1978 O O . ILE A 1 253 ? -2.022 14.059 -10.227 1.00 60.53 253 ILE A O 1
ATOM 1982 N N . GLY A 1 254 ? -2.338 12.892 -12.108 1.00 57.75 254 GLY A N 1
ATOM 1983 C CA . GLY A 1 254 ? -3.779 12.754 -11.950 1.00 57.75 254 GLY A CA 1
ATOM 1984 C C . GLY A 1 254 ? -4.111 11.531 -11.106 1.00 57.75 254 GLY A C 1
ATOM 1985 O O . GLY A 1 254 ? -4.555 10.503 -11.602 1.00 57.75 254 GLY A O 1
ATOM 1986 N N . ALA A 1 255 ? -3.902 11.662 -9.802 1.00 55.41 255 ALA A N 1
ATOM 1987 C CA . ALA A 1 255 ? -4.440 10.750 -8.810 1.00 55.41 255 ALA A CA 1
ATOM 1988 C C . ALA A 1 255 ? -5.547 11.504 -8.078 1.00 55.41 255 ALA A C 1
ATOM 1990 O O . ALA A 1 255 ? -5.286 12.353 -7.224 1.00 55.41 255 ALA A O 1
ATOM 1991 N N . VAL A 1 256 ? -6.799 11.235 -8.443 1.00 52.03 256 VAL A N 1
ATOM 1992 C CA . VAL A 1 256 ? -7.920 11.675 -7.613 1.00 52.03 256 VAL A CA 1
ATOM 1993 C C . VAL A 1 256 ? -8.032 10.640 -6.504 1.00 52.03 256 VAL A C 1
ATOM 1995 O O . VAL A 1 256 ? -8.430 9.501 -6.740 1.00 52.03 256 VAL A O 1
ATOM 1998 N N . GLY A 1 257 ? -7.579 11.020 -5.313 1.00 48.75 257 GLY A N 1
ATOM 1999 C CA . GLY A 1 257 ? -7.771 10.223 -4.111 1.00 48.75 257 GLY A CA 1
ATOM 2000 C C . GLY A 1 257 ? -9.215 10.319 -3.628 1.00 48.75 257 GLY A C 1
ATOM 2001 O O . GLY A 1 257 ? -9.921 11.295 -3.897 1.00 48.75 257 GLY A O 1
ATOM 2002 N N . ARG A 1 258 ? -9.654 9.307 -2.885 1.00 51.78 258 ARG A N 1
ATOM 2003 C CA . ARG A 1 258 ? -10.921 9.346 -2.158 1.00 51.78 258 ARG A CA 1
ATOM 2004 C C . ARG A 1 258 ? -10.673 9.869 -0.748 1.00 51.78 258 ARG A C 1
ATOM 2006 O O . ARG A 1 258 ? -9.927 9.267 0.019 1.00 51.78 258 ARG A O 1
ATOM 2013 N N . GLU A 1 259 ? -11.309 10.977 -0.386 1.00 55.06 259 GLU A N 1
ATOM 2014 C CA . GLU A 1 259 ? -11.253 11.488 0.983 1.00 55.06 259 GLU A CA 1
ATOM 2015 C C . GLU A 1 259 ? -12.232 10.704 1.868 1.00 55.06 259 GLU A C 1
ATOM 2017 O O . GLU A 1 259 ? -13.397 11.065 2.014 1.00 55.06 259 GLU A O 1
ATOM 2022 N N . ILE A 1 260 ? -11.737 9.607 2.450 1.00 47.97 260 ILE A N 1
ATOM 2023 C CA . ILE A 1 260 ? -12.539 8.641 3.218 1.00 47.97 260 ILE A CA 1
ATOM 2024 C C . ILE A 1 260 ? -13.325 9.310 4.361 1.00 47.97 260 ILE A C 1
ATOM 2026 O O . ILE A 1 260 ? -14.417 8.862 4.694 1.00 47.97 260 ILE A O 1
ATOM 2030 N N . CYS A 1 261 ? -12.826 10.398 4.963 1.00 43.31 261 CYS A N 1
ATOM 2031 C CA . CYS A 1 261 ? -13.556 11.081 6.039 1.00 43.31 261 CYS A CA 1
ATOM 2032 C C . CYS A 1 261 ? -14.887 11.701 5.580 1.00 43.31 261 CYS A C 1
ATOM 2034 O O . CYS A 1 261 ? -15.835 11.712 6.366 1.00 43.31 261 CYS A O 1
ATOM 2036 N N . ASN A 1 262 ? -14.986 12.153 4.323 1.00 47.62 262 ASN A N 1
ATOM 2037 C CA . ASN A 1 262 ? -16.224 12.710 3.770 1.00 47.62 262 ASN A CA 1
ATOM 2038 C C . ASN A 1 262 ? -17.292 11.628 3.588 1.00 47.62 262 ASN A C 1
ATOM 2040 O O . ASN A 1 262 ? -18.476 11.903 3.755 1.00 47.62 262 ASN A O 1
ATOM 2044 N N . ASP A 1 263 ? -16.889 10.386 3.304 1.00 50.47 263 ASP A N 1
ATOM 2045 C CA . ASP A 1 263 ? -17.820 9.256 3.184 1.00 50.47 263 ASP A CA 1
ATOM 2046 C C . ASP A 1 263 ? -18.499 8.892 4.511 1.00 50.47 263 ASP A C 1
ATOM 2048 O O . ASP A 1 263 ? -19.527 8.215 4.521 1.00 50.47 263 ASP A O 1
ATOM 2052 N N . PHE A 1 264 ? -17.913 9.327 5.628 1.00 48.00 264 PHE A N 1
ATOM 2053 C CA . PHE A 1 264 ? -18.416 9.085 6.975 1.00 48.00 264 PHE A CA 1
ATOM 2054 C C . PHE A 1 264 ? -18.917 10.356 7.675 1.00 48.00 264 PHE A C 1
ATOM 2056 O O . PHE A 1 264 ? -19.253 10.272 8.854 1.00 48.00 264 PHE A O 1
ATOM 2063 N N . GLU A 1 265 ? -18.966 11.505 6.984 1.00 45.06 265 GLU A N 1
ATOM 2064 C CA . GLU A 1 265 ? -19.340 12.812 7.564 1.00 45.06 265 GLU A CA 1
ATOM 2065 C C . GLU A 1 265 ? -18.493 13.181 8.805 1.00 45.06 265 GLU A C 1
ATOM 2067 O O . GLU A 1 265 ? -18.979 13.762 9.776 1.00 45.06 265 GLU A O 1
ATOM 2072 N N . LEU A 1 266 ? -17.219 12.771 8.811 1.00 41.56 266 LEU A N 1
ATOM 2073 C CA . LEU A 1 266 ? -16.261 13.039 9.898 1.00 41.56 266 LEU A CA 1
ATOM 2074 C C . LEU A 1 266 ? -15.348 14.241 9.608 1.00 41.56 266 LEU A C 1
ATOM 2076 O O . LEU A 1 266 ? -14.526 14.609 10.451 1.00 41.56 266 LEU A O 1
ATOM 2080 N N . CYS A 1 267 ? -15.509 14.807 8.417 1.00 44.41 267 CYS A N 1
ATOM 2081 C CA . CYS A 1 267 ? -15.044 16.105 7.969 1.00 44.41 267 CYS A CA 1
ATOM 2082 C C . CYS A 1 267 ? -16.291 17.021 7.887 1.00 44.41 267 CYS A C 1
ATOM 2084 O O . CYS A 1 267 ? -16.159 18.208 8.242 1.00 44.41 267 CYS A O 1
#

Foldseek 3Di:
DQDEFEDEQLCVVVPVCRVVPRPPPPDPDNQKYQYDKNDPPQDCQFFPPRKIKGFAFFDAPDWDWDDPPPFDDDDPRDDTWIWGWHQADPVGFIFTWTADPVVRDIDTPGQDDPPHGDHPPPDPDDPDFDFDWDADPVVRDIDTADGDAPAWAAWEAFPVRQKIKIWHQPCQDPVRPVVHAQFIWIFGQPPVHHTHDIDTLEGAPAHHFHYWFAANQGWIWGQGNQGIWIAHNNSHTMHGPGDPSTDMDIPSRNGHGDPVCVVVVVD